Protein AF-A0A3B0VFT5-F1 (afdb_monomer_lite)

pLDDT: mean 88.8, std 14.16, range [37.09, 98.81]

Foldseek 3Di:
DDDDDDDDDDPPPPPPPPPQAADDQPDPQWDWDFPPDDVFGQKIWIWHAQQPADAPLGFGIKIAQIGGRSWGWFRIKTFNWKWKQFPVRDIDTFRFNFWAKWFCFPDQEAGPGHTQFQQNQDPDQQDAQAGPQGANPVDDGDGDDDNVRIDTTWHWHHHPFWIKIKGWTDGDQKIKIWMWIQTSVGDIDIDIGIGGHPRVCSVTDIDMDTDMDTGTATNHPPDDWDWDDPPPDTDTDPDDDPPPD

Structure (mmCIF, N/CA/C/O backbone):
data_AF-A0A3B0VFT5-F1
#
_entry.id   AF-A0A3B0VFT5-F1
#
loop_
_atom_site.group_PDB
_atom_site.id
_atom_site.type_symbol
_atom_site.label_atom_id
_atom_site.label_alt_id
_atom_site.label_comp_id
_atom_site.label_asym_id
_atom_site.label_enti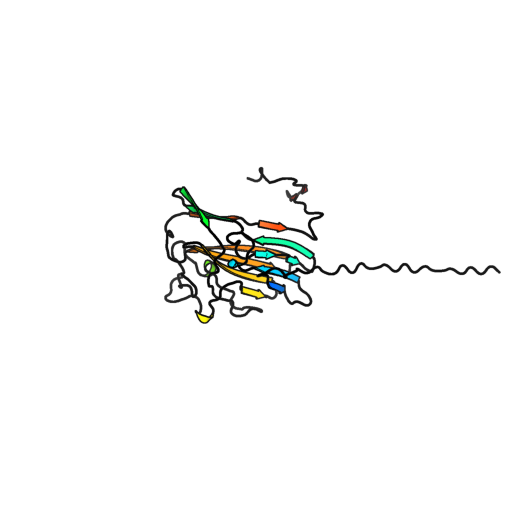ty_id
_atom_site.label_seq_id
_atom_site.pdbx_PDB_ins_code
_atom_site.Cartn_x
_atom_site.Cartn_y
_atom_site.Cartn_z
_atom_site.occupancy
_atom_site.B_iso_or_equiv
_atom_site.auth_seq_id
_atom_site.auth_comp_id
_atom_site.auth_asym_id
_atom_site.auth_atom_id
_atom_site.pdbx_PDB_model_num
ATOM 1 N N . MET A 1 1 ? -52.403 0.398 63.786 1.00 39.81 1 MET A N 1
ATOM 2 C CA . MET A 1 1 ? -51.402 -0.428 63.078 1.00 39.81 1 MET A CA 1
ATOM 3 C C . MET A 1 1 ? -51.270 0.132 61.673 1.00 39.81 1 MET A C 1
ATOM 5 O O . MET A 1 1 ? -52.221 0.045 60.910 1.00 39.81 1 MET A O 1
ATOM 9 N N . LEU A 1 2 ? -50.171 0.832 61.390 1.00 37.09 2 LEU A N 1
ATOM 10 C CA . LEU A 1 2 ? -49.937 1.525 60.121 1.00 37.09 2 LEU A CA 1
ATOM 11 C C . LEU A 1 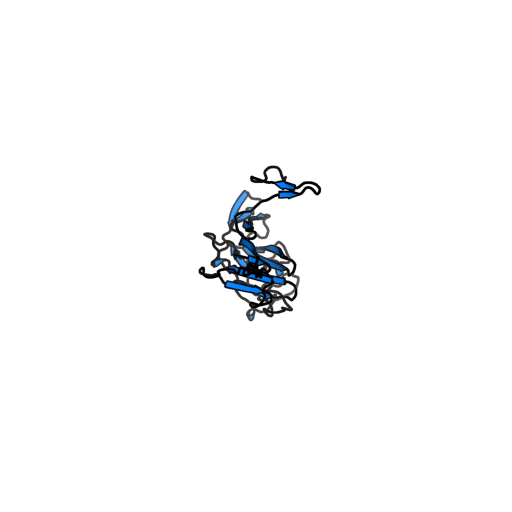2 ? -49.079 0.609 59.233 1.00 37.09 2 LEU A C 1
ATOM 13 O O . LEU A 1 2 ? -47.910 0.392 59.542 1.00 37.09 2 LEU A O 1
ATOM 17 N N . ASN A 1 3 ? -49.656 0.045 58.171 1.00 38.44 3 ASN A N 1
ATOM 18 C CA . ASN A 1 3 ? -48.916 -0.775 57.210 1.00 38.44 3 ASN A CA 1
ATOM 19 C C . ASN A 1 3 ? -48.183 0.143 56.224 1.00 38.44 3 ASN A C 1
ATOM 21 O O . ASN A 1 3 ? -48.806 0.780 55.377 1.00 38.44 3 ASN A O 1
ATOM 25 N N . ARG A 1 4 ? -46.854 0.224 56.344 1.00 42.88 4 ARG A N 1
ATOM 26 C CA . ARG A 1 4 ? -45.984 0.847 55.341 1.00 42.88 4 ARG A CA 1
ATOM 27 C C . ARG A 1 4 ? -45.600 -0.208 54.308 1.00 42.88 4 ARG A C 1
ATOM 29 O O . ARG A 1 4 ? -44.808 -1.095 54.602 1.00 42.88 4 ARG A O 1
ATOM 36 N N . VAL A 1 5 ? -46.153 -0.094 53.104 1.00 44.75 5 VAL A N 1
ATOM 37 C CA . VAL A 1 5 ? -45.666 -0.819 51.926 1.00 44.75 5 VAL A CA 1
ATOM 38 C C . VAL A 1 5 ? -44.478 -0.031 51.377 1.00 44.75 5 VAL A C 1
ATOM 40 O O . VAL A 1 5 ? -44.636 1.099 50.921 1.00 44.75 5 VAL A O 1
ATOM 43 N N . ILE A 1 6 ? -43.281 -0.603 51.482 1.00 49.91 6 ILE A N 1
ATOM 44 C CA . ILE A 1 6 ? -42.076 -0.083 50.831 1.00 49.91 6 ILE A CA 1
ATOM 45 C C . ILE A 1 6 ? -42.086 -0.628 49.403 1.00 49.91 6 ILE A C 1
ATOM 47 O O . ILE A 1 6 ? -41.959 -1.832 49.197 1.00 49.91 6 ILE A O 1
ATOM 51 N N . VAL A 1 7 ? -42.277 0.256 48.426 1.00 46.06 7 VAL A N 1
ATOM 52 C CA . VAL A 1 7 ? -42.108 -0.056 47.004 1.00 46.06 7 VAL A CA 1
ATOM 53 C C . VAL A 1 7 ? -40.643 0.186 46.660 1.00 46.06 7 VAL A C 1
ATOM 55 O O . VAL A 1 7 ? -40.185 1.326 46.622 1.00 46.06 7 VAL A O 1
ATOM 58 N N . THR A 1 8 ? -39.892 -0.889 46.452 1.00 48.75 8 THR A N 1
ATOM 59 C CA . THR A 1 8 ? -38.506 -0.827 45.985 1.00 48.75 8 THR A CA 1
ATOM 60 C C . THR A 1 8 ? -38.515 -0.644 44.468 1.00 48.75 8 THR A C 1
ATOM 62 O O . THR A 1 8 ? -38.853 -1.570 43.735 1.00 48.75 8 THR A O 1
ATOM 65 N N . LEU A 1 9 ? -38.176 0.557 43.986 1.00 48.91 9 LEU A N 1
ATOM 66 C CA . LEU A 1 9 ? -37.911 0.794 42.565 1.00 48.91 9 LEU A CA 1
ATOM 67 C C . LEU A 1 9 ? -36.594 0.099 42.189 1.00 48.91 9 LEU A C 1
ATOM 69 O O . LEU A 1 9 ? -35.527 0.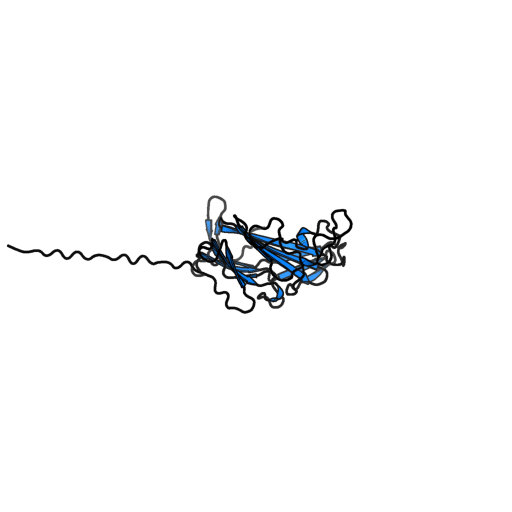490 42.663 1.00 48.91 9 LEU A O 1
ATOM 73 N N . LEU A 1 10 ? -36.665 -0.925 41.339 1.00 49.03 10 LEU A N 1
ATOM 74 C CA . LEU A 1 10 ? -35.493 -1.517 40.701 1.00 49.03 10 LEU A CA 1
ATOM 75 C C . LEU A 1 10 ? -35.038 -0.576 39.572 1.00 49.03 10 LEU A C 1
ATOM 77 O O . LEU A 1 10 ? -35.699 -0.471 38.540 1.00 49.03 10 LEU A O 1
ATOM 81 N N . LEU A 1 11 ? -33.924 0.129 39.771 1.00 51.38 11 LEU A N 1
ATOM 82 C CA . LEU A 1 11 ? -33.211 0.820 38.697 1.00 51.38 11 LEU A CA 1
ATOM 83 C C . LEU A 1 11 ? -32.561 -0.243 37.801 1.00 51.38 11 LEU A C 1
ATOM 85 O O . LEU A 1 11 ? -31.519 -0.800 38.138 1.00 51.38 11 LEU A O 1
ATOM 89 N N . LEU A 1 12 ? -33.198 -0.553 36.671 1.00 49.81 12 LEU A N 1
ATOM 90 C CA . LEU A 1 12 ? -32.557 -1.267 35.571 1.00 49.81 12 LEU A CA 1
ATOM 91 C C . LEU A 1 12 ? -31.488 -0.342 34.978 1.00 49.81 12 LEU A C 1
ATOM 93 O O . LEU A 1 12 ? -31.804 0.556 34.200 1.00 49.81 12 LEU A O 1
ATOM 97 N N . SER A 1 13 ? -30.225 -0.551 35.360 1.00 53.72 13 SER A N 1
ATOM 98 C CA . SER A 1 13 ? -29.090 -0.041 34.592 1.00 53.72 13 SER A CA 1
ATOM 99 C C . SER A 1 13 ? -29.176 -0.636 33.194 1.00 53.72 13 SER A C 1
ATOM 101 O O . SER A 1 13 ? -28.879 -1.813 32.988 1.00 53.72 13 SER A O 1
ATOM 103 N N . ILE A 1 14 ? -29.611 0.178 32.238 1.00 53.91 14 ILE A N 1
ATOM 104 C CA . ILE A 1 14 ? -29.455 -0.108 30.819 1.00 53.91 14 ILE A CA 1
ATOM 105 C C . ILE A 1 14 ? -27.948 -0.034 30.582 1.00 53.91 14 ILE A C 1
ATOM 107 O O . ILE A 1 14 ? -27.374 1.046 30.470 1.00 53.91 14 ILE A O 1
ATOM 111 N N . CYS A 1 15 ? -27.286 -1.189 30.619 1.00 44.97 15 CYS A N 1
ATOM 112 C CA . CYS A 1 15 ? -25.936 -1.306 30.102 1.00 44.97 15 CYS A CA 1
ATOM 113 C C . CYS A 1 15 ? -26.047 -0.926 28.626 1.00 44.97 15 CYS A C 1
ATOM 115 O O . CYS A 1 15 ? -26.702 -1.640 27.863 1.00 44.97 15 CYS A O 1
ATOM 117 N N . ASN A 1 16 ? -25.512 0.233 28.241 1.00 41.66 16 ASN A N 1
ATOM 118 C CA . ASN A 1 16 ? -25.329 0.546 26.835 1.00 41.66 16 ASN A CA 1
ATOM 119 C C . ASN A 1 16 ? -24.409 -0.545 26.295 1.00 41.66 16 ASN A C 1
ATOM 121 O O . ASN A 1 16 ? -23.210 -0.536 26.557 1.00 41.66 16 ASN A O 1
ATOM 125 N N . ILE A 1 17 ? -24.990 -1.526 25.611 1.00 44.53 17 ILE A N 1
ATOM 126 C CA . ILE A 1 17 ? -24.236 -2.458 24.791 1.00 44.53 17 ILE A CA 1
ATOM 127 C C . ILE A 1 17 ? -23.698 -1.579 23.665 1.00 44.53 17 ILE A C 1
ATOM 129 O O . ILE A 1 17 ? -24.411 -1.303 22.701 1.00 44.53 17 ILE A O 1
ATOM 133 N N . SER A 1 18 ? -22.491 -1.035 23.838 1.00 52.03 18 SER A N 1
ATOM 134 C CA . SER A 1 18 ? -21.774 -0.431 22.725 1.00 52.03 18 SER A CA 1
ATOM 135 C C . SER A 1 18 ? -21.512 -1.570 21.757 1.00 52.03 18 SER A C 1
ATOM 137 O O . SER A 1 18 ? -20.718 -2.469 22.043 1.00 52.03 18 SER A O 1
ATOM 139 N N . TRP A 1 19 ? -22.250 -1.589 20.655 1.00 56.28 19 TRP A N 1
ATOM 140 C CA . TRP A 1 19 ? -21.920 -2.472 19.555 1.00 56.28 19 TRP A CA 1
ATOM 141 C C . TRP A 1 19 ? -20.513 -2.102 19.098 1.00 56.28 19 TRP A C 1
ATOM 143 O O . TRP A 1 19 ? -20.237 -0.928 18.850 1.00 56.28 19 TRP A O 1
ATOM 153 N N . ALA A 1 20 ? -19.623 -3.093 19.061 1.00 77.31 20 ALA A N 1
ATOM 154 C CA . ALA A 1 20 ? -18.347 -2.964 18.377 1.00 77.31 20 ALA A CA 1
ATOM 155 C C . ALA A 1 20 ? -18.634 -2.477 16.949 1.00 77.31 20 ALA A C 1
ATOM 157 O O . ALA A 1 20 ? -19.483 -3.053 16.265 1.00 77.31 20 ALA A O 1
ATOM 158 N N . GLY A 1 21 ? -17.997 -1.381 16.544 1.00 89.25 21 GLY A N 1
ATOM 159 C CA . GLY A 1 21 ? -18.111 -0.875 15.184 1.00 89.25 21 GLY A CA 1
ATOM 160 C C . GLY A 1 21 ? -17.466 -1.834 14.183 1.00 89.25 21 GLY A C 1
ATOM 161 O O . GLY A 1 21 ? -16.619 -2.649 14.547 1.00 89.25 21 GLY A O 1
ATOM 162 N N . SER A 1 22 ? -17.887 -1.722 12.929 1.00 94.75 22 SER A N 1
ATOM 163 C CA . SER A 1 22 ? -17.406 -2.496 11.784 1.00 94.75 22 SER A CA 1
ATOM 164 C C . SER A 1 22 ? -17.353 -1.557 10.582 1.00 94.75 22 SER A C 1
ATOM 166 O O . SER A 1 22 ? -18.200 -0.662 10.501 1.00 94.75 22 SER A O 1
ATOM 168 N N . PRO A 1 23 ? -16.419 -1.758 9.642 1.00 96.94 23 PRO A N 1
ATOM 169 C CA . PRO A 1 23 ? -16.397 -0.998 8.399 1.00 96.94 23 PRO A CA 1
ATOM 170 C C . PRO A 1 23 ? -17.612 -1.303 7.513 1.00 96.94 23 PRO A C 1
ATOM 172 O O . PRO A 1 23 ? -18.163 -2.409 7.559 1.00 96.94 23 PRO A O 1
ATOM 175 N N . ASP A 1 24 ? -17.978 -0.348 6.662 1.00 95.56 24 ASP A N 1
ATOM 176 C CA . ASP A 1 24 ? -18.959 -0.494 5.588 1.00 95.56 24 ASP A CA 1
ATOM 177 C C . ASP A 1 24 ? -18.242 -0.574 4.233 1.00 95.56 24 ASP A C 1
ATOM 179 O O . ASP A 1 24 ? -18.044 0.419 3.536 1.00 95.56 24 ASP A O 1
ATOM 183 N N . CYS A 1 25 ? -17.881 -1.793 3.826 1.00 96.81 25 CYS A N 1
ATOM 184 C CA . CYS A 1 25 ? -17.194 -2.043 2.554 1.00 96.81 25 CYS A CA 1
ATOM 185 C C . CYS A 1 25 ? -18.153 -2.137 1.357 1.00 96.81 25 CYS A C 1
ATOM 187 O O . CYS A 1 25 ? -18.083 -3.091 0.573 1.00 96.81 25 CYS A O 1
ATOM 189 N N . SER A 1 26 ? -19.108 -1.212 1.252 1.00 95.50 26 SER A N 1
ATOM 190 C CA . SER A 1 26 ? -20.123 -1.206 0.192 1.00 95.50 26 SER A CA 1
ATOM 191 C C . SER A 1 26 ? -19.735 -0.380 -1.036 1.00 95.50 26 SER A C 1
ATOM 193 O O . SER A 1 26 ? -20.417 -0.468 -2.067 1.00 95.50 26 SER A O 1
ATOM 195 N N . ALA A 1 27 ? -18.647 0.396 -0.985 1.00 93.69 27 ALA A N 1
ATOM 196 C CA . ALA A 1 27 ? -18.222 1.180 -2.133 1.00 93.69 27 ALA A CA 1
ATOM 197 C C . ALA A 1 27 ? -17.569 0.290 -3.214 1.00 93.69 27 ALA A C 1
ATOM 199 O O . ALA A 1 27 ? -16.969 -0.748 -2.922 1.00 93.69 27 ALA A O 1
ATOM 200 N N . PRO A 1 28 ? -17.643 0.681 -4.501 1.00 92.94 28 PRO A N 1
ATOM 20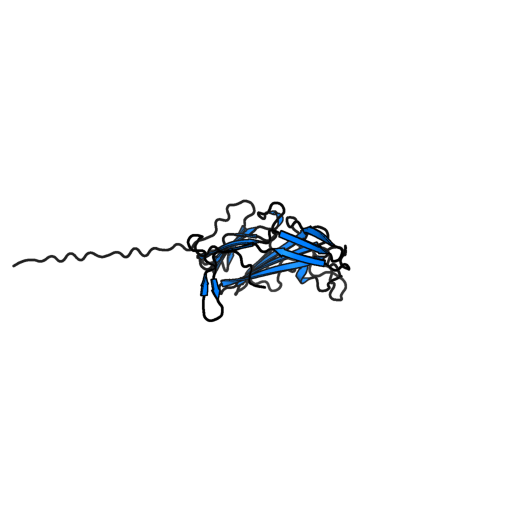1 C CA . PRO A 1 28 ? -17.035 -0.093 -5.580 1.00 92.94 28 PRO A CA 1
ATOM 202 C C . PRO A 1 28 ? -15.533 -0.331 -5.370 1.00 92.94 28 PRO A C 1
ATOM 204 O O . PRO A 1 28 ? -14.784 0.604 -5.096 1.00 92.94 28 PRO A O 1
ATOM 207 N N . GLY A 1 29 ? -15.097 -1.580 -5.555 1.00 93.50 29 GLY A N 1
ATOM 208 C CA . GLY A 1 29 ? -13.689 -1.981 -5.439 1.00 93.50 29 GLY A CA 1
ATOM 209 C C . GLY A 1 29 ? -13.207 -2.234 -4.007 1.00 93.50 29 GLY A C 1
ATOM 210 O O . GLY A 1 29 ? -12.074 -2.681 -3.826 1.00 93.50 29 GLY A O 1
ATOM 211 N N . GLU A 1 30 ? -14.043 -1.993 -2.995 1.00 97.44 30 GLU A N 1
ATOM 212 C CA . GLU A 1 30 ? -13.721 -2.330 -1.611 1.00 97.44 30 GLU A CA 1
ATOM 213 C C . GLU A 1 30 ? -13.816 -3.830 -1.360 1.00 97.44 30 GLU A C 1
ATOM 215 O O . GLU A 1 30 ? -14.698 -4.530 -1.855 1.00 97.44 30 GLU A O 1
ATOM 220 N N . THR A 1 31 ? -12.881 -4.334 -0.562 1.00 98.38 31 THR A N 1
ATOM 221 C CA . THR A 1 31 ? -12.921 -5.696 -0.040 1.00 98.38 31 THR A CA 1
ATOM 222 C C . THR A 1 31 ? -12.758 -5.664 1.470 1.00 98.38 31 THR A C 1
ATOM 224 O O . THR A 1 31 ? -11.815 -5.064 1.983 1.00 98.38 31 THR A O 1
ATOM 227 N N . LEU A 1 32 ? -13.674 -6.328 2.175 1.00 98.50 32 LEU A N 1
ATOM 228 C CA . LEU A 1 32 ? -13.606 -6.509 3.621 1.00 98.50 32 LEU A CA 1
ATOM 229 C C . LEU A 1 32 ? -12.502 -7.505 3.990 1.00 98.50 32 LEU A C 1
ATOM 231 O O . LEU A 1 32 ? -12.392 -8.582 3.398 1.00 98.50 32 LEU A O 1
ATOM 235 N N . VAL A 1 33 ? -11.734 -7.186 5.028 1.00 98.56 33 VAL A N 1
ATOM 236 C CA . VAL A 1 33 ? -10.860 -8.141 5.708 1.00 98.56 33 VAL A CA 1
ATOM 237 C C . VAL A 1 33 ? -11.044 -8.058 7.216 1.00 98.56 33 VAL A C 1
ATOM 239 O O . VAL A 1 33 ? -10.949 -6.986 7.802 1.00 98.56 33 VAL A O 1
ATOM 242 N N . SER A 1 34 ? -11.225 -9.223 7.833 1.00 98.44 34 SER A N 1
ATOM 243 C CA . SER A 1 34 ? -11.308 -9.394 9.286 1.00 98.44 34 SER A CA 1
ATOM 244 C C . SER A 1 34 ? -10.184 -10.327 9.746 1.00 98.44 34 SER A C 1
ATOM 246 O O . SER A 1 34 ? -9.940 -11.369 9.123 1.00 98.44 34 SER A O 1
ATOM 248 N N . TRP A 1 35 ? -9.468 -9.980 10.811 1.00 98.56 35 TRP A N 1
ATOM 249 C CA . TRP A 1 35 ? -8.385 -10.779 11.385 1.00 98.56 35 TRP A CA 1
ATOM 250 C C . TRP A 1 35 ? -8.522 -10.863 12.910 1.00 98.56 35 TRP A C 1
ATOM 252 O O . TRP A 1 35 ? -8.730 -9.825 13.534 1.00 98.56 35 TRP A O 1
ATOM 262 N N . PRO A 1 36 ? -8.349 -12.046 13.533 1.00 97.25 36 PRO A N 1
ATOM 263 C CA . PRO A 1 36 ? -7.987 -13.329 12.912 1.00 97.25 36 PRO A CA 1
ATOM 264 C C . PRO A 1 36 ? -9.111 -13.943 12.060 1.00 97.25 36 PRO A C 1
ATOM 266 O O . PRO A 1 36 ? -8.837 -14.530 11.009 1.00 97.25 36 PRO A O 1
ATOM 269 N N . ASP A 1 37 ? -10.366 -13.717 12.441 1.00 94.38 37 ASP A N 1
ATOM 270 C CA . ASP A 1 37 ? -11.562 -14.150 11.721 1.00 94.38 37 ASP A CA 1
ATOM 271 C C . ASP A 1 37 ? -12.700 -13.124 11.855 1.00 94.38 37 ASP A C 1
ATOM 273 O O . ASP A 1 37 ? -12.540 -12.094 12.503 1.00 94.38 37 ASP A O 1
ATOM 277 N N . ALA A 1 38 ? -13.824 -13.386 11.186 1.00 93.75 38 ALA A N 1
ATOM 278 C CA . ALA A 1 38 ? -14.968 -12.476 11.120 1.00 93.75 38 ALA A CA 1
ATOM 279 C C . ALA A 1 38 ? -15.882 -12.516 12.358 1.00 93.75 38 ALA A C 1
ATOM 281 O O . ALA A 1 38 ? -16.745 -11.659 12.498 1.00 93.75 38 ALA A O 1
ATOM 282 N N . ASN A 1 39 ? -15.743 -13.506 13.247 1.00 92.81 39 ASN A N 1
ATOM 283 C CA . ASN A 1 39 ? -16.609 -13.615 14.424 1.00 92.81 39 ASN A CA 1
ATOM 284 C C . ASN A 1 39 ? -16.092 -12.764 15.587 1.00 92.81 39 ASN A C 1
ATOM 286 O O . ASN A 1 39 ? -16.888 -12.262 16.377 1.00 92.81 39 ASN A O 1
ATOM 290 N N . ASN A 1 40 ? -14.769 -12.647 15.722 1.00 93.94 40 ASN A N 1
ATOM 291 C CA . ASN A 1 40 ? -14.132 -11.843 16.762 1.00 93.94 40 ASN A CA 1
ATOM 292 C C . ASN A 1 40 ? -12.839 -11.189 16.241 1.00 93.94 40 ASN A C 1
ATOM 294 O O . ASN A 1 40 ? -11.737 -11.609 16.621 1.00 93.94 40 ASN A O 1
ATOM 298 N N . PRO A 1 41 ? -12.949 -10.206 15.331 1.00 97.50 41 PRO A N 1
ATOM 299 C CA . PRO A 1 41 ? -11.782 -9.555 14.769 1.00 97.50 41 PRO A CA 1
ATOM 300 C C . PRO A 1 41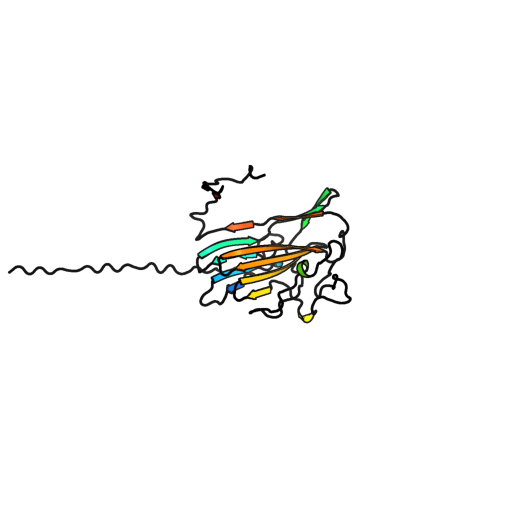 ? -11.087 -8.656 15.793 1.00 97.50 41 PRO A C 1
ATOM 302 O O . PRO A 1 41 ? -11.700 -7.823 16.456 1.00 97.50 41 PRO A O 1
ATOM 305 N N . VAL A 1 42 ? -9.765 -8.778 15.852 1.00 98.38 42 VAL A N 1
ATOM 306 C CA . VAL A 1 42 ? -8.889 -7.749 16.421 1.00 98.38 42 VAL A CA 1
ATOM 307 C C . VAL A 1 42 ? -8.745 -6.593 15.439 1.00 98.38 42 VAL A C 1
ATOM 309 O O . VAL A 1 42 ? -8.718 -5.443 15.856 1.00 98.38 42 VAL A O 1
ATOM 312 N N . TRP A 1 43 ? -8.668 -6.892 14.142 1.00 98.75 43 TRP A N 1
ATOM 313 C CA . TRP A 1 43 ? -8.644 -5.898 13.076 1.00 98.75 43 TRP A CA 1
ATOM 314 C C . TRP A 1 43 ? -9.729 -6.188 12.057 1.00 98.75 43 TRP A C 1
ATOM 316 O O . TRP A 1 43 ? -9.838 -7.319 11.583 1.00 98.75 43 TRP A O 1
ATOM 326 N N . GLU A 1 44 ? -10.469 -5.160 11.671 1.00 98.56 44 GLU A N 1
ATOM 327 C CA . GLU A 1 44 ? -11.436 -5.230 10.583 1.00 98.56 44 GLU A CA 1
ATOM 328 C C . GLU A 1 44 ? -11.384 -3.945 9.760 1.00 98.56 44 GLU A C 1
ATOM 330 O O . GLU A 1 44 ? -11.299 -2.862 10.328 1.00 98.56 44 GLU A O 1
ATOM 335 N N . MET A 1 45 ? -11.336 -4.049 8.433 1.00 98.81 45 MET A N 1
ATOM 336 C CA . MET A 1 45 ? -11.187 -2.886 7.548 1.00 98.81 45 MET A CA 1
ATOM 337 C C . MET A 1 45 ? -11.607 -3.202 6.116 1.00 98.81 45 MET A C 1
ATOM 339 O O . MET A 1 45 ? -11.617 -4.368 5.707 1.00 98.81 45 MET A O 1
ATOM 343 N N . CYS A 1 46 ? -11.840 -2.159 5.324 1.00 98.62 46 CYS A N 1
ATOM 344 C CA . CYS A 1 46 ? -11.883 -2.277 3.873 1.00 98.62 46 CYS A CA 1
ATOM 345 C C . CYS A 1 46 ? -10.504 -2.000 3.281 1.00 98.62 46 CYS A C 1
ATOM 347 O O . CYS A 1 46 ? -9.755 -1.140 3.755 1.00 98.62 46 CYS A O 1
ATOM 349 N N . TYR A 1 47 ? -10.182 -2.683 2.191 1.00 98.56 47 TYR A N 1
ATOM 350 C CA . TYR A 1 47 ? -9.028 -2.347 1.372 1.00 98.56 47 TYR A CA 1
ATOM 351 C C . TYR A 1 47 ? -9.402 -2.224 -0.100 1.00 98.56 47 TYR A C 1
ATOM 353 O O . TYR A 1 47 ? -10.335 -2.871 -0.576 1.00 98.56 47 TYR A O 1
ATOM 361 N N . LEU A 1 48 ? -8.632 -1.413 -0.825 1.00 97.94 48 LEU A N 1
ATOM 362 C CA . LEU A 1 48 ? -8.704 -1.287 -2.276 1.00 97.94 48 LEU A CA 1
ATOM 363 C C . LEU A 1 48 ? -7.326 -1.513 -2.889 1.00 97.94 48 LEU A C 1
ATOM 365 O O . LEU A 1 48 ? -6.294 -1.092 -2.352 1.00 97.94 48 LEU A O 1
ATOM 369 N N . ARG A 1 49 ? -7.321 -2.155 -4.055 1.00 96.94 49 ARG A N 1
ATOM 370 C CA . ARG A 1 49 ? -6.121 -2.286 -4.883 1.00 96.94 49 ARG A CA 1
ATOM 371 C C . ARG A 1 49 ? -5.760 -0.946 -5.551 1.00 96.94 49 ARG A C 1
ATOM 373 O O . ARG A 1 49 ? -6.625 -0.077 -5.681 1.00 96.94 49 ARG A O 1
ATOM 380 N N . PRO A 1 50 ? -4.511 -0.774 -6.021 1.00 95.38 50 PRO A N 1
ATOM 381 C CA . PRO A 1 50 ? -4.046 0.472 -6.633 1.00 95.38 50 PRO A CA 1
ATOM 382 C C . PRO A 1 50 ? -4.962 1.041 -7.724 1.00 95.38 50 PRO A C 1
ATOM 384 O O . PRO A 1 50 ? -5.239 2.242 -7.713 1.00 95.38 50 PRO A O 1
ATOM 387 N N . SER A 1 51 ? -5.467 0.201 -8.631 1.00 95.19 51 SER A N 1
ATOM 388 C CA . SER A 1 51 ? -6.345 0.635 -9.729 1.00 95.19 51 SER A CA 1
ATOM 389 C C . SER A 1 51 ? -7.740 1.126 -9.308 1.00 95.19 51 SER A C 1
ATOM 391 O O . SER A 1 51 ? -8.323 1.924 -10.040 1.00 95.19 51 SER A O 1
ATOM 393 N N . ASP A 1 52 ? -8.235 0.733 -8.129 1.00 95.88 52 ASP A N 1
ATOM 394 C CA . ASP A 1 52 ? -9.569 1.108 -7.620 1.00 95.88 52 ASP A CA 1
ATOM 395 C C . ASP A 1 52 ? -9.508 2.187 -6.519 1.00 95.88 52 ASP A C 1
ATOM 397 O O . ASP A 1 52 ? -10.527 2.652 -6.011 1.00 95.88 52 ASP A O 1
ATOM 401 N N . SER A 1 53 ? -8.301 2.588 -6.123 1.00 94.75 53 SER A N 1
ATOM 402 C CA . SER A 1 53 ? -8.076 3.562 -5.054 1.00 94.75 53 SER A CA 1
ATOM 403 C C . SER A 1 53 ? -8.574 4.980 -5.397 1.00 94.75 53 SER A C 1
ATOM 405 O O . SER A 1 53 ? -8.702 5.370 -6.556 1.00 94.75 53 SER A O 1
ATOM 407 N N . SER A 1 54 ? -8.862 5.776 -4.362 1.00 90.31 54 SER A N 1
ATOM 408 C CA . SER A 1 54 ? -9.694 6.992 -4.441 1.00 90.31 54 SER A CA 1
ATOM 409 C C . SER A 1 54 ? -9.084 8.190 -5.170 1.00 90.31 54 SER A C 1
ATOM 411 O O . SER A 1 54 ? -9.806 9.109 -5.562 1.00 90.31 54 SER A O 1
ATOM 413 N N . ALA A 1 55 ? -7.761 8.240 -5.330 1.00 84.75 55 ALA A N 1
ATOM 414 C CA . ALA A 1 55 ? -7.113 9.367 -5.993 1.00 84.75 55 ALA A CA 1
ATOM 415 C C . ALA A 1 55 ? -7.289 9.288 -7.520 1.00 84.75 55 ALA A C 1
ATOM 417 O O . ALA A 1 55 ? -7.184 8.215 -8.101 1.00 84.75 55 ALA A O 1
ATOM 418 N N . ALA A 1 56 ? -7.454 10.437 -8.191 1.00 83.25 56 ALA A N 1
ATOM 419 C CA . ALA A 1 56 ? -7.724 10.520 -9.638 1.00 83.25 56 ALA A CA 1
ATOM 420 C C . ALA A 1 56 ? -6.741 9.736 -10.538 1.00 83.25 56 ALA A C 1
ATOM 422 O O . ALA A 1 56 ? -7.086 9.359 -11.654 1.00 83.25 56 ALA A O 1
ATOM 423 N N . GLN A 1 57 ? -5.521 9.484 -10.057 1.00 90.50 57 GLN A N 1
ATOM 424 C CA . GLN A 1 57 ? -4.512 8.644 -10.708 1.00 90.50 57 GLN A CA 1
ATOM 425 C C . GLN A 1 57 ? -3.902 7.615 -9.744 1.00 90.50 57 GLN A C 1
ATOM 427 O O . GLN A 1 57 ? -2.706 7.311 -9.790 1.00 90.50 57 GLN A O 1
ATOM 432 N N . GLY A 1 58 ? -4.744 7.083 -8.864 1.00 92.00 58 GLY A N 1
ATOM 433 C CA . GLY A 1 58 ? -4.412 6.040 -7.910 1.00 92.00 58 GLY A CA 1
ATOM 434 C C . GLY A 1 58 ? -3.562 6.520 -6.735 1.00 92.00 58 GLY A C 1
ATOM 435 O O . GLY A 1 58 ? -2.750 7.450 -6.816 1.00 92.00 58 GLY A O 1
ATOM 436 N N . SER A 1 59 ? -3.746 5.851 -5.607 1.00 93.81 59 SER A N 1
ATOM 437 C CA . SER A 1 59 ? -3.080 6.112 -4.341 1.00 93.81 59 SER A CA 1
ATOM 438 C C . SER A 1 59 ? -2.424 4.882 -3.723 1.00 93.81 59 SER A C 1
ATOM 440 O O . SER A 1 59 ? -2.175 4.874 -2.518 1.00 93.81 59 SER A O 1
ATOM 442 N N . SER A 1 60 ? -2.047 3.904 -4.560 1.00 94.75 60 SER A N 1
ATOM 443 C CA . SER A 1 60 ? -1.505 2.606 -4.129 1.00 94.75 60 SER A CA 1
ATOM 444 C C . SER A 1 60 ? -2.555 1.775 -3.367 1.00 94.75 60 SER A C 1
ATOM 446 O O . SER A 1 60 ? -3.750 1.983 -3.556 1.00 94.75 60 SER A O 1
ATOM 448 N N . LEU A 1 61 ? -2.120 0.823 -2.537 1.00 97.25 61 LEU A N 1
ATOM 449 C CA . LEU A 1 61 ? -2.965 0.147 -1.552 1.00 97.25 61 LEU A CA 1
ATOM 450 C C . LEU A 1 61 ? -3.607 1.186 -0.632 1.00 97.25 61 LEU A C 1
ATOM 452 O O . LEU A 1 61 ? -2.906 1.953 0.030 1.00 97.25 61 LEU A O 1
ATOM 456 N N . GLU A 1 62 ? -4.933 1.188 -0.612 1.00 97.69 62 GLU A N 1
ATOM 457 C CA . GLU A 1 62 ? -5.736 2.075 0.217 1.00 97.69 62 GLU A CA 1
ATOM 458 C C . GLU A 1 62 ? -6.467 1.252 1.273 1.00 97.69 62 GLU A C 1
ATOM 460 O O . GLU A 1 62 ? -7.103 0.251 0.954 1.00 97.69 62 GLU A O 1
ATOM 465 N N . ILE A 1 63 ? -6.346 1.681 2.525 1.00 98.50 63 ILE A N 1
ATOM 466 C CA . ILE A 1 63 ? -7.076 1.151 3.674 1.00 98.50 63 ILE A CA 1
ATOM 467 C C . ILE A 1 63 ? -8.180 2.146 4.010 1.00 98.50 63 ILE A C 1
ATOM 469 O O . ILE A 1 63 ? -7.915 3.353 4.024 1.00 98.50 63 ILE A O 1
ATOM 473 N N . ARG A 1 64 ? -9.383 1.655 4.297 1.00 98.06 64 ARG A N 1
ATOM 474 C CA . ARG A 1 64 ? -10.516 2.457 4.764 1.00 98.06 64 ARG A CA 1
ATOM 475 C C . ARG A 1 64 ? -11.137 1.837 5.998 1.00 98.06 64 ARG A C 1
ATOM 477 O O . ARG A 1 64 ? -11.160 0.613 6.120 1.00 98.06 64 ARG A O 1
ATOM 484 N N . GLU A 1 65 ? -11.622 2.711 6.872 1.00 97.56 65 GLU A N 1
ATOM 485 C CA . GLU A 1 65 ? -12.401 2.353 8.053 1.00 97.56 65 GLU A CA 1
ATOM 486 C C . GLU A 1 65 ? -11.749 1.214 8.848 1.00 97.56 65 GLU A C 1
ATOM 488 O O . GLU A 1 65 ? -12.319 0.145 9.025 1.00 97.56 65 GLU A O 1
ATOM 493 N N . ALA A 1 66 ? -10.499 1.390 9.275 1.00 98.25 66 ALA A N 1
ATOM 494 C CA . ALA A 1 66 ? -9.835 0.367 10.067 1.00 98.25 66 ALA A CA 1
ATOM 495 C C . ALA A 1 66 ? -10.298 0.434 11.524 1.00 98.25 66 ALA A C 1
ATOM 497 O O . ALA A 1 66 ? -10.067 1.426 12.224 1.00 98.25 66 ALA A O 1
ATOM 498 N N . TYR A 1 67 ? -10.907 -0.659 11.971 1.00 98.19 67 TYR A N 1
ATOM 499 C CA . TYR A 1 67 ? -11.334 -0.898 13.338 1.00 98.19 67 TYR A CA 1
ATOM 500 C C . TYR A 1 67 ? -10.335 -1.796 14.063 1.00 98.19 67 TYR A C 1
ATOM 502 O O . TYR A 1 67 ? -9.935 -2.841 13.546 1.00 98.19 67 TYR A O 1
ATOM 510 N N . TYR A 1 68 ? -9.970 -1.408 15.285 1.00 98.00 68 TYR A N 1
ATOM 511 C CA . TYR A 1 68 ? -9.188 -2.207 16.223 1.00 98.00 68 TYR A CA 1
ATOM 512 C C . TYR A 1 68 ? -10.064 -2.603 17.414 1.00 98.00 68 TYR A C 1
ATOM 514 O O . TYR A 1 68 ? -10.521 -1.736 18.158 1.00 98.00 68 TYR A O 1
ATOM 522 N N . ASN A 1 69 ? -10.322 -3.900 17.594 1.00 96.81 69 ASN A N 1
ATOM 523 C CA . ASN A 1 69 ? -11.248 -4.436 18.602 1.00 96.81 69 ASN A CA 1
ATOM 524 C C . ASN A 1 69 ? -12.610 -3.707 18.616 1.00 96.81 69 ASN A C 1
ATOM 526 O O . ASN A 1 69 ? -13.136 -3.375 19.677 1.00 96.81 69 ASN A O 1
ATOM 530 N N . GLY A 1 70 ? -13.158 -3.405 17.435 1.00 96.00 70 GLY A N 1
ATOM 531 C CA . GLY A 1 70 ? -14.441 -2.709 17.302 1.00 96.00 70 GLY A CA 1
ATOM 532 C C . GLY A 1 70 ? -14.397 -1.187 17.474 1.00 96.00 70 GLY A C 1
ATOM 533 O O . GLY A 1 70 ? -15.448 -0.550 17.442 1.00 96.00 70 GLY A O 1
ATOM 534 N N . HIS A 1 71 ? -13.218 -0.583 17.631 1.00 95.50 71 HIS A N 1
ATOM 535 C CA . HIS A 1 71 ? -13.046 0.870 17.694 1.00 95.50 71 HIS A CA 1
ATOM 536 C C . HIS A 1 71 ? -12.464 1.400 16.390 1.00 95.50 71 HIS A C 1
ATOM 538 O O . HIS A 1 71 ? -11.410 0.925 15.970 1.00 95.50 71 HIS A O 1
ATOM 544 N N . LEU A 1 72 ? -13.110 2.392 15.770 1.00 96.31 72 LEU A N 1
ATOM 545 C CA . LEU A 1 72 ? -12.529 3.076 14.614 1.00 96.31 72 LEU A CA 1
ATOM 546 C C . LEU A 1 72 ? -11.230 3.751 15.062 1.00 96.31 72 LEU A C 1
ATOM 548 O O . LEU A 1 72 ? -11.220 4.460 16.068 1.00 96.31 72 LEU A O 1
ATOM 552 N N . VAL A 1 73 ? -10.137 3.506 14.343 1.00 96.50 73 VAL A N 1
ATOM 553 C CA . VAL A 1 73 ? -8.843 4.158 14.614 1.00 96.50 73 VAL A CA 1
ATOM 554 C C . VAL A 1 73 ? -8.316 4.937 13.416 1.00 96.50 73 VAL A C 1
ATOM 556 O O . VAL A 1 73 ? -7.454 5.801 13.569 1.00 96.50 73 VAL A O 1
ATOM 559 N N . LEU A 1 74 ? -8.801 4.629 12.214 1.00 96.31 74 LEU A N 1
ATOM 560 C CA . LEU A 1 74 ? -8.290 5.179 10.968 1.00 96.31 74 LEU A CA 1
ATOM 561 C C . LEU A 1 74 ? -9.392 5.146 9.904 1.00 96.31 74 LEU A C 1
ATOM 563 O O . LEU A 1 74 ? -9.721 4.077 9.397 1.00 96.31 74 LEU A O 1
ATOM 567 N N . GLU A 1 75 ? -9.917 6.305 9.509 1.00 96.38 75 GLU A N 1
ATOM 568 C CA . GLU A 1 75 ? -10.883 6.400 8.405 1.00 96.38 75 GLU A CA 1
ATOM 569 C C . GLU A 1 75 ? -10.216 6.045 7.072 1.00 96.38 75 GLU A C 1
ATOM 571 O O . GLU A 1 75 ? -10.816 5.394 6.216 1.00 96.38 75 GLU A O 1
ATOM 576 N N . ARG A 1 76 ? -8.955 6.458 6.871 1.00 96.38 76 ARG A N 1
ATOM 577 C CA . ARG A 1 76 ? -8.239 6.198 5.615 1.00 96.38 76 ARG A CA 1
ATOM 578 C C . ARG A 1 76 ? -6.726 6.208 5.753 1.00 96.38 76 ARG A C 1
ATOM 580 O O . ARG A 1 76 ? -6.167 7.123 6.348 1.00 96.38 76 ARG A O 1
ATOM 587 N N . ALA A 1 77 ? -6.042 5.286 5.080 1.00 97.56 77 ALA A N 1
ATOM 588 C CA . ALA A 1 77 ? -4.606 5.393 4.828 1.00 97.56 77 ALA A CA 1
ATOM 589 C C . ALA A 1 77 ? -4.242 5.018 3.396 1.00 97.56 77 ALA A C 1
ATOM 591 O O . ALA A 1 77 ? -4.650 3.973 2.900 1.00 97.56 77 ALA A O 1
ATOM 592 N N . HIS A 1 78 ? -3.447 5.870 2.750 1.00 96.62 78 HIS A N 1
ATOM 593 C CA . HIS A 1 78 ? -2.986 5.676 1.375 1.00 96.62 78 HIS A CA 1
ATOM 594 C C . HIS A 1 78 ? -1.854 6.654 1.018 1.00 96.62 78 HIS A C 1
ATOM 596 O O . HIS A 1 78 ? -1.454 7.492 1.832 1.00 96.62 78 HIS A O 1
ATOM 602 N N . ILE A 1 79 ? -1.345 6.573 -0.216 1.00 95.62 79 ILE A N 1
ATOM 603 C CA . ILE A 1 79 ? -0.296 7.461 -0.740 1.00 95.62 79 ILE A CA 1
ATOM 604 C C . ILE A 1 79 ? -0.847 8.226 -1.950 1.00 95.62 79 ILE A C 1
ATOM 606 O O . ILE A 1 79 ? -0.686 7.789 -3.089 1.00 95.62 79 ILE A O 1
ATOM 610 N N . PRO A 1 80 ? -1.521 9.372 -1.776 1.00 93.38 80 PRO A N 1
ATOM 611 C CA . PRO A 1 80 ? -2.116 10.101 -2.901 1.00 93.38 80 PRO A CA 1
ATOM 612 C C . PRO A 1 80 ? -1.083 10.678 -3.880 1.00 93.38 80 PRO A C 1
ATOM 614 O O . PRO A 1 80 ? -1.346 10.765 -5.085 1.00 93.38 80 PRO A O 1
ATOM 617 N N . LEU A 1 81 ? 0.115 11.029 -3.404 1.00 93.69 81 LEU A N 1
ATOM 618 C CA . LEU A 1 81 ? 1.158 11.664 -4.213 1.00 93.69 81 LEU A CA 1
ATOM 619 C C . LEU A 1 81 ? 2.460 10.862 -4.172 1.00 93.69 81 LEU A C 1
ATOM 621 O O . LEU A 1 81 ? 2.884 10.393 -3.118 1.00 93.69 81 LEU A O 1
ATOM 625 N N . LEU A 1 82 ? 3.084 10.720 -5.339 1.00 93.88 82 LEU A N 1
ATOM 626 C CA . LEU A 1 82 ? 4.414 10.149 -5.503 1.00 93.88 82 LEU A CA 1
ATOM 627 C C . LEU A 1 82 ? 5.157 10.967 -6.555 1.00 93.88 82 LEU A C 1
ATOM 629 O O . LEU A 1 82 ? 4.617 11.195 -7.637 1.00 93.88 82 LEU A O 1
ATOM 633 N N . PHE A 1 83 ? 6.369 11.400 -6.236 1.00 93.62 83 PHE A N 1
ATOM 634 C CA . PHE A 1 83 ? 7.225 12.130 -7.166 1.00 93.62 83 PHE A CA 1
ATOM 635 C C . PHE A 1 83 ? 8.567 11.433 -7.321 1.00 93.62 83 PHE A C 1
ATOM 637 O O . PHE A 1 83 ? 9.111 10.941 -6.333 1.00 93.62 83 PHE A O 1
ATOM 644 N N . ALA A 1 84 ? 9.102 11.457 -8.538 1.00 92.44 84 ALA A N 1
ATOM 645 C CA . ALA A 1 84 ? 10.480 11.107 -8.840 1.00 92.44 84 ALA A CA 1
ATOM 646 C C . ALA A 1 84 ? 11.240 12.396 -9.175 1.00 92.44 84 ALA A C 1
ATOM 648 O O . ALA A 1 84 ? 10.902 13.103 -10.127 1.00 92.44 84 ALA A O 1
ATOM 649 N N . ASN A 1 85 ? 12.249 12.715 -8.367 1.00 93.69 85 ASN A N 1
ATOM 650 C CA . ASN A 1 85 ? 13.071 13.907 -8.519 1.00 93.69 85 ASN A CA 1
ATOM 651 C C . ASN A 1 85 ? 14.500 13.502 -8.877 1.00 93.69 85 ASN A C 1
ATOM 653 O O . ASN A 1 85 ? 15.188 12.874 -8.079 1.00 93.69 85 ASN A O 1
ATOM 657 N N . TYR A 1 86 ? 14.941 13.839 -10.080 1.00 92.75 86 TYR A N 1
ATOM 658 C CA . TYR A 1 86 ? 16.266 13.519 -10.586 1.00 92.75 86 TYR A CA 1
ATOM 659 C C . TYR A 1 86 ? 17.273 14.604 -10.230 1.00 92.75 86 TYR A C 1
ATOM 661 O O . TYR A 1 86 ? 16.972 15.796 -10.288 1.00 92.75 86 TYR A O 1
ATOM 669 N N . ALA A 1 87 ? 18.523 14.201 -9.986 1.00 92.12 87 ALA A N 1
ATOM 670 C CA . ALA A 1 87 ? 19.627 15.142 -9.785 1.00 92.12 87 ALA A CA 1
ATOM 671 C C . ALA A 1 87 ? 19.835 16.099 -10.982 1.00 92.12 87 ALA A C 1
ATOM 673 O O . ALA A 1 87 ? 20.388 17.184 -10.825 1.00 92.12 87 ALA A O 1
ATOM 674 N N . THR A 1 88 ? 19.347 15.734 -12.171 1.00 86.62 88 THR A N 1
ATOM 675 C CA . THR A 1 88 ? 19.376 16.532 -13.408 1.00 86.62 88 THR A CA 1
ATOM 676 C C . THR A 1 88 ? 18.245 17.569 -13.514 1.00 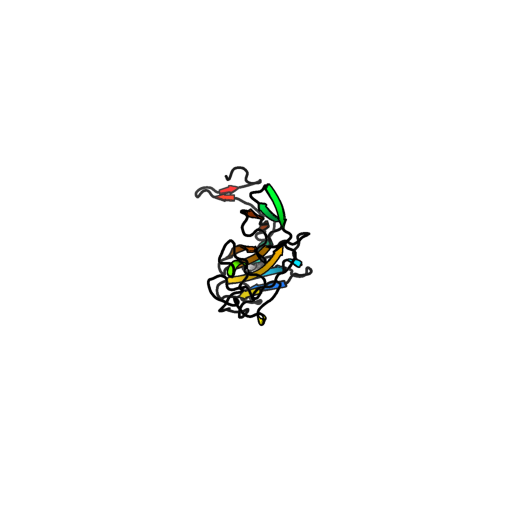86.62 88 THR A C 1
ATOM 678 O O . THR A 1 88 ? 17.941 18.025 -14.614 1.00 86.62 88 THR A O 1
ATOM 681 N N . LEU A 1 89 ? 17.612 17.947 -12.394 1.00 81.75 89 LEU A N 1
ATOM 682 C CA . LEU A 1 89 ? 16.494 18.908 -12.291 1.00 81.75 89 LEU A CA 1
ATOM 683 C C . LEU A 1 89 ? 15.162 18.441 -12.906 1.00 81.75 89 LEU A C 1
ATOM 685 O O . LEU A 1 89 ? 14.198 19.205 -12.943 1.00 81.75 89 LEU A O 1
ATOM 689 N N . THR A 1 90 ? 15.074 17.195 -13.374 1.00 89.06 90 THR A N 1
ATOM 690 C CA . THR A 1 90 ? 13.808 16.627 -13.852 1.00 89.06 90 THR A CA 1
ATOM 691 C C . THR A 1 90 ? 12.985 16.148 -12.661 1.00 89.06 90 THR A C 1
ATOM 693 O O . THR A 1 90 ? 13.396 15.232 -11.956 1.00 89.06 90 THR A O 1
ATOM 696 N N . CYS A 1 91 ? 11.807 16.731 -12.451 1.00 89.94 91 CYS A N 1
ATOM 697 C CA . CYS A 1 91 ? 10.860 16.297 -11.429 1.00 89.94 91 CYS A CA 1
ATOM 698 C C . CYS A 1 91 ? 9.508 16.021 -12.080 1.00 89.94 91 CYS A C 1
ATOM 700 O O . CYS A 1 91 ? 8.993 16.856 -12.825 1.00 89.94 91 CYS A O 1
ATOM 702 N N . TYR A 1 92 ? 8.934 14.854 -11.807 1.00 91.31 92 TYR A N 1
ATOM 703 C CA . TYR A 1 92 ? 7.599 14.515 -12.281 1.00 91.31 92 TYR A CA 1
ATOM 704 C C . TYR A 1 92 ? 6.841 13.664 -11.267 1.00 91.31 92 TYR A C 1
ATOM 706 O O . TYR A 1 92 ? 7.407 13.094 -10.331 1.00 91.31 92 TYR A O 1
ATOM 714 N N . ARG A 1 93 ? 5.522 13.621 -11.455 1.00 92.25 93 ARG A N 1
ATOM 715 C CA . ARG A 1 93 ? 4.604 12.833 -10.642 1.00 92.25 93 ARG A CA 1
ATOM 716 C C . ARG A 1 93 ? 4.433 11.445 -11.244 1.00 92.25 93 ARG A C 1
ATOM 718 O O . ARG A 1 93 ? 4.128 11.331 -12.428 1.00 92.25 93 ARG A O 1
ATOM 725 N N . ASP A 1 94 ? 4.540 10.429 -10.399 1.00 93.00 94 ASP A N 1
ATOM 726 C CA . ASP A 1 94 ? 4.210 9.055 -10.750 1.00 93.00 94 ASP A CA 1
ATOM 727 C C . ASP A 1 94 ? 2.765 8.716 -10.386 1.00 93.00 94 ASP A C 1
ATOM 729 O O . ASP A 1 94 ? 2.287 8.941 -9.265 1.00 93.00 94 ASP A O 1
ATOM 733 N N . TRP A 1 95 ? 2.068 8.155 -11.367 1.00 93.50 95 TRP A N 1
ATOM 734 C CA . TRP A 1 95 ? 0.681 7.719 -11.269 1.00 93.50 95 TRP A CA 1
ATOM 735 C C . TRP A 1 95 ? 0.625 6.270 -10.785 1.00 93.50 95 TRP A C 1
ATOM 737 O O . TRP A 1 95 ? 1.292 5.404 -11.336 1.00 93.50 95 TRP A O 1
ATOM 747 N N . LYS A 1 96 ? -0.164 5.991 -9.745 1.00 91.94 96 LYS A N 1
ATOM 748 C CA . LYS A 1 96 ? -0.168 4.701 -9.029 1.00 91.94 96 LYS A CA 1
ATOM 749 C C . LYS A 1 96 ? -1.475 3.934 -9.230 1.00 91.94 96 LYS A C 1
ATOM 751 O O . LYS A 1 96 ? -1.955 3.284 -8.311 1.00 91.94 96 LYS A O 1
ATOM 756 N N . ASN A 1 97 ? -2.066 4.052 -10.413 1.00 91.06 97 ASN A N 1
ATOM 757 C CA . ASN A 1 97 ? -3.340 3.432 -10.792 1.00 91.06 97 ASN A CA 1
ATOM 758 C C . ASN A 1 97 ? -3.181 2.169 -11.650 1.00 91.06 97 ASN A C 1
ATOM 760 O O . ASN A 1 97 ? -4.171 1.644 -12.148 1.00 91.06 97 ASN A O 1
ATOM 764 N N . THR A 1 98 ? -1.952 1.694 -11.863 1.00 94.12 98 THR A N 1
ATOM 765 C CA . THR A 1 98 ? -1.693 0.494 -12.668 1.00 94.12 98 THR A CA 1
ATOM 766 C C . THR A 1 98 ? -1.208 -0.635 -11.772 1.00 94.12 98 THR A C 1
ATOM 768 O O . THR A 1 98 ? -0.083 -0.587 -11.267 1.00 94.12 98 THR A O 1
ATOM 771 N N . ASP A 1 99 ? -2.047 -1.655 -11.588 1.00 95.44 99 ASP A N 1
ATOM 772 C CA . ASP A 1 99 ? -1.665 -2.876 -10.878 1.00 95.44 99 ASP A CA 1
ATOM 773 C C . ASP A 1 99 ? -0.509 -3.573 -11.611 1.00 95.44 99 ASP A C 1
ATOM 775 O O . ASP A 1 99 ? -0.455 -3.604 -12.842 1.00 95.44 99 ASP A O 1
ATOM 779 N N . SER A 1 100 ? 0.421 -4.160 -10.860 1.00 95.44 100 SER A N 1
ATOM 780 C CA . SER A 1 100 ? 1.540 -4.916 -11.423 1.00 95.44 100 SER A CA 1
ATOM 781 C C . SER A 1 100 ? 1.637 -6.275 -10.757 1.00 95.44 100 SER A C 1
ATOM 783 O O . SER A 1 100 ? 1.387 -6.400 -9.562 1.00 95.44 100 SER A O 1
ATOM 785 N N . ALA A 1 101 ? 2.036 -7.289 -11.523 1.00 96.44 101 ALA A N 1
ATOM 786 C CA . ALA A 1 101 ? 2.158 -8.638 -10.995 1.00 96.44 101 ALA A CA 1
ATOM 787 C C . ALA A 1 101 ? 3.272 -8.741 -9.937 1.00 96.44 101 ALA A C 1
ATOM 789 O O . ALA A 1 101 ? 4.284 -8.031 -10.014 1.00 96.44 101 ALA A O 1
ATOM 790 N N . PHE A 1 102 ? 3.081 -9.622 -8.962 1.00 96.88 102 PHE A N 1
ATOM 791 C CA . PHE A 1 102 ? 4.039 -10.005 -7.925 1.00 96.88 102 PHE A CA 1
ATOM 792 C C . PHE A 1 102 ? 3.758 -11.438 -7.471 1.00 96.88 102 PHE A C 1
ATOM 794 O O . PHE A 1 102 ? 2.715 -11.992 -7.805 1.00 96.88 102 PHE A O 1
ATOM 801 N N . LEU A 1 103 ? 4.686 -12.047 -6.736 1.00 97.56 103 LEU A N 1
ATOM 802 C CA . LEU A 1 103 ? 4.505 -13.417 -6.262 1.00 97.56 103 LEU A CA 1
ATOM 803 C C . LEU A 1 103 ? 3.600 -13.404 -5.033 1.00 97.56 103 LEU A C 1
ATOM 805 O O . LEU A 1 103 ? 3.936 -12.768 -4.027 1.00 97.56 103 LEU A O 1
ATOM 809 N N . GLN A 1 104 ? 2.485 -14.124 -5.102 1.00 97.88 104 GLN A N 1
ATOM 810 C CA . GLN A 1 104 ? 1.612 -14.351 -3.953 1.00 97.88 104 GLN A CA 1
ATOM 811 C C . GLN A 1 104 ? 2.342 -15.090 -2.824 1.00 97.88 104 GLN A C 1
ATOM 813 O O . GLN A 1 104 ? 3.369 -15.746 -3.040 1.00 97.88 104 GLN A O 1
ATOM 818 N N . ALA A 1 105 ? 1.801 -14.989 -1.611 1.00 97.62 105 ALA A N 1
ATOM 819 C CA . ALA A 1 105 ? 2.218 -15.852 -0.511 1.00 97.62 105 ALA A CA 1
ATOM 820 C C . ALA A 1 105 ? 1.879 -17.316 -0.837 1.00 97.62 105 ALA A C 1
ATOM 822 O O . ALA A 1 105 ? 0.963 -17.583 -1.611 1.00 97.62 105 ALA A O 1
ATOM 823 N N . ASP A 1 106 ? 2.587 -18.268 -0.232 1.00 95.88 106 ASP A N 1
ATOM 824 C CA . ASP A 1 106 ? 2.300 -19.698 -0.433 1.00 95.88 106 ASP A CA 1
ATOM 825 C C . ASP A 1 106 ? 0.882 -20.096 0.014 1.00 95.88 106 ASP A C 1
ATOM 827 O O . ASP A 1 106 ? 0.291 -21.022 -0.537 1.00 95.88 106 ASP A O 1
ATOM 831 N N . GLN A 1 107 ? 0.326 -19.380 0.992 1.00 96.44 107 GLN A N 1
ATOM 832 C CA . GLN A 1 107 ? -1.051 -19.519 1.458 1.00 96.44 107 GLN A CA 1
ATOM 833 C C . GLN A 1 107 ? -1.522 -18.257 2.194 1.00 96.44 107 GLN A C 1
ATOM 835 O O . GLN A 1 107 ? -0.725 -17.471 2.696 1.00 96.44 107 GLN A O 1
ATOM 840 N N . ALA A 1 108 ? -2.837 -18.053 2.300 1.00 96.19 108 ALA A N 1
ATOM 841 C CA . ALA A 1 108 ? -3.383 -16.871 2.976 1.00 96.19 108 ALA A CA 1
ATOM 842 C C . ALA A 1 108 ? -3.317 -16.961 4.513 1.00 96.19 108 ALA A C 1
ATOM 844 O O . ALA A 1 108 ? -3.108 -15.952 5.186 1.00 96.19 108 ALA A O 1
ATOM 845 N N . LEU A 1 109 ? -3.517 -18.155 5.082 1.00 97.88 109 LEU A N 1
ATOM 846 C CA . LEU A 1 109 ? -3.495 -18.393 6.528 1.00 97.88 109 LEU A CA 1
ATOM 847 C C . LEU A 1 109 ? -2.157 -19.003 6.932 1.00 97.88 109 LEU A C 1
ATOM 849 O O . LEU A 1 109 ? -1.772 -20.037 6.399 1.00 97.88 109 LEU A O 1
ATOM 853 N N . MET A 1 110 ? -1.482 -18.389 7.901 1.00 97.56 110 MET A N 1
ATOM 854 C CA . MET A 1 110 ? -0.175 -18.812 8.405 1.00 97.56 110 MET A CA 1
ATOM 855 C C . MET A 1 110 ? 0.839 -19.112 7.281 1.00 97.56 110 MET A C 1
ATOM 857 O O . MET A 1 110 ? 1.392 -20.216 7.251 1.00 97.56 110 MET A O 1
ATOM 861 N N . PRO A 1 111 ? 1.081 -18.178 6.335 1.00 97.31 111 PRO A N 1
ATOM 862 C CA . PRO A 1 111 ? 2.048 -18.406 5.265 1.00 97.31 111 PRO A CA 1
ATOM 863 C C . PRO A 1 111 ? 3.436 -18.715 5.811 1.00 97.31 111 PRO A C 1
ATOM 865 O O . PRO A 1 111 ? 3.907 -18.062 6.750 1.00 97.31 111 PRO A O 1
ATOM 868 N N . THR A 1 112 ? 4.111 -19.683 5.191 1.00 96.44 112 THR A N 1
ATOM 869 C CA . THR A 1 112 ? 5.527 -19.961 5.472 1.00 96.44 112 THR A CA 1
ATOM 870 C C . THR A 1 112 ? 6.441 -19.155 4.555 1.00 96.44 112 THR A C 1
ATOM 872 O O . THR A 1 112 ? 7.574 -18.844 4.927 1.00 96.44 112 THR A O 1
ATOM 875 N N . ARG A 1 113 ? 5.918 -18.727 3.400 1.00 94.81 113 ARG A N 1
ATOM 876 C CA . ARG A 1 113 ? 6.561 -17.803 2.471 1.00 94.81 113 ARG A CA 1
ATOM 877 C C . ARG A 1 113 ? 5.639 -16.605 2.227 1.00 94.81 113 ARG A C 1
ATOM 879 O O . ARG A 1 113 ? 4.570 -16.788 1.644 1.00 94.81 113 ARG A O 1
ATOM 886 N N . PRO A 1 114 ? 6.045 -15.382 2.610 1.00 96.44 114 PRO A N 1
ATOM 887 C CA . PRO A 1 114 ? 5.224 -14.207 2.367 1.00 96.44 114 PRO A CA 1
ATOM 888 C C . PRO A 1 114 ? 5.136 -13.878 0.876 1.00 96.44 114 PRO A C 1
ATOM 890 O O . PRO A 1 114 ? 5.931 -14.376 0.069 1.00 96.44 114 PRO A O 1
ATOM 893 N N . ALA A 1 115 ? 4.218 -12.981 0.513 1.00 97.38 115 ALA A N 1
ATOM 894 C CA . ALA A 1 115 ? 4.248 -12.384 -0.818 1.00 97.38 115 ALA A CA 1
ATOM 895 C C . ALA A 1 115 ? 5.598 -11.701 -1.068 1.00 97.38 115 ALA A C 1
ATOM 897 O O . ALA A 1 115 ? 6.104 -10.957 -0.223 1.00 97.38 115 ALA A O 1
ATOM 898 N N . ILE A 1 116 ? 6.156 -11.917 -2.256 1.00 95.75 116 ILE A N 1
ATOM 899 C CA . ILE A 1 116 ? 7.402 -11.288 -2.691 1.00 95.75 116 ILE A CA 1
ATOM 900 C C . ILE A 1 116 ? 7.024 -10.239 -3.725 1.00 95.75 116 ILE A C 1
ATOM 902 O O . ILE A 1 116 ? 6.502 -10.552 -4.794 1.00 95.75 116 ILE A O 1
ATOM 906 N N . THR A 1 117 ? 7.277 -8.980 -3.392 1.00 95.12 117 THR A N 1
ATOM 907 C CA . THR A 1 117 ? 7.089 -7.836 -4.290 1.00 95.12 117 THR A CA 1
ATOM 908 C C . THR A 1 117 ? 8.397 -7.485 -4.995 1.00 95.12 117 THR A C 1
ATOM 910 O O . THR A 1 117 ? 9.460 -7.995 -4.636 1.00 95.12 117 THR A O 1
ATOM 913 N N . THR A 1 118 ? 8.353 -6.548 -5.949 1.00 91.56 118 THR A N 1
ATOM 914 C CA . THR A 1 118 ? 9.570 -5.976 -6.555 1.00 91.56 118 THR A CA 1
ATOM 915 C C . THR A 1 118 ? 10.595 -5.574 -5.497 1.00 91.56 118 THR A C 1
ATOM 917 O O . THR A 1 118 ? 11.786 -5.785 -5.682 1.00 91.56 118 THR A O 1
ATOM 920 N N . CYS A 1 119 ? 10.146 -4.991 -4.387 1.00 88.62 119 CYS A N 1
ATOM 921 C CA . CYS A 1 119 ? 11.038 -4.432 -3.375 1.00 88.62 119 CYS A CA 1
ATOM 922 C C . CYS A 1 119 ? 11.639 -5.490 -2.454 1.00 88.62 119 CYS A C 1
ATOM 924 O O . CYS A 1 119 ? 12.612 -5.205 -1.765 1.00 88.62 119 CYS A O 1
ATOM 926 N N . ASP A 1 120 ? 11.045 -6.681 -2.421 1.00 92.00 120 ASP A N 1
ATOM 927 C CA . ASP A 1 120 ? 11.610 -7.831 -1.723 1.00 92.00 120 ASP A CA 1
ATOM 928 C C . ASP A 1 120 ? 12.614 -8.563 -2.636 1.00 92.00 120 ASP A C 1
ATOM 930 O O . ASP A 1 120 ? 13.636 -9.043 -2.157 1.00 92.00 120 ASP A O 1
ATOM 934 N N . ALA A 1 121 ? 12.354 -8.604 -3.952 1.00 91.06 121 ALA A N 1
ATOM 935 C CA . ALA A 1 121 ? 13.247 -9.209 -4.945 1.00 91.06 121 ALA A CA 1
ATOM 936 C C . ALA A 1 121 ? 14.458 -8.326 -5.312 1.00 91.06 121 ALA A C 1
ATOM 938 O O . ALA A 1 121 ? 15.517 -8.836 -5.669 1.00 91.06 121 ALA A O 1
ATOM 939 N N . SER A 1 122 ? 14.311 -7.001 -5.254 1.00 89.12 122 SER A N 1
ATOM 940 C CA . SER A 1 122 ? 15.357 -6.044 -5.624 1.00 89.12 122 SER A CA 1
ATOM 941 C C . SER A 1 122 ? 16.422 -5.937 -4.536 1.00 89.12 122 SER A C 1
ATOM 943 O O . SER A 1 122 ? 16.219 -5.265 -3.527 1.00 89.12 122 SER A O 1
ATOM 945 N N . THR A 1 123 ? 17.587 -6.548 -4.764 1.00 86.50 123 THR A N 1
ATOM 946 C CA . THR A 1 123 ? 18.731 -6.501 -3.832 1.00 86.50 123 THR A CA 1
ATOM 947 C C . THR A 1 123 ? 19.868 -5.582 -4.280 1.00 86.50 123 THR A C 1
ATOM 949 O O . THR A 1 123 ? 20.909 -5.556 -3.629 1.00 86.50 123 THR A O 1
ATOM 952 N N . HIS A 1 124 ? 19.704 -4.848 -5.385 1.00 86.50 124 HIS A N 1
ATOM 953 C CA . HIS A 1 124 ? 20.729 -3.962 -5.939 1.00 86.50 124 HIS A CA 1
ATOM 954 C C . HIS A 1 124 ? 20.085 -2.711 -6.554 1.00 86.50 124 HIS A C 1
ATOM 956 O O . HIS A 1 124 ? 19.044 -2.785 -7.197 1.00 86.50 124 HIS A O 1
ATOM 962 N N . GLU A 1 125 ? 20.712 -1.557 -6.360 1.00 82.31 125 GLU A N 1
ATOM 963 C CA . GLU A 1 125 ? 20.224 -0.234 -6.750 1.00 82.31 125 GLU A CA 1
ATOM 964 C C . GLU A 1 125 ? 20.154 0.026 -8.265 1.00 82.31 125 GLU A C 1
ATOM 966 O O . GLU A 1 125 ? 19.323 0.824 -8.692 1.00 82.31 125 GLU A O 1
ATOM 971 N N . VAL A 1 126 ? 20.978 -0.640 -9.086 1.00 86.88 126 VAL A N 1
ATOM 972 C CA . VAL A 1 126 ? 21.010 -0.416 -10.550 1.00 86.88 126 VAL A CA 1
ATOM 973 C C . VAL A 1 126 ? 20.521 -1.599 -11.387 1.00 86.88 126 VAL A C 1
ATOM 975 O O . VAL A 1 126 ? 20.376 -1.451 -12.602 1.00 86.88 126 VAL A O 1
ATOM 978 N N . GLN A 1 127 ? 20.268 -2.758 -10.769 1.00 88.75 127 GLN A N 1
ATOM 979 C CA . GLN A 1 127 ? 19.861 -3.974 -11.479 1.00 88.75 127 GLN A CA 1
ATOM 980 C C . GLN A 1 127 ? 18.335 -4.125 -11.447 1.00 88.75 127 GLN A C 1
ATOM 982 O O . GLN A 1 127 ? 17.771 -4.316 -10.366 1.00 88.75 127 GLN A O 1
ATOM 987 N N . PRO A 1 128 ? 17.642 -4.044 -12.596 1.00 89.25 128 PRO A N 1
ATOM 988 C CA . PRO A 1 128 ? 16.205 -4.259 -12.636 1.00 89.25 128 PRO A CA 1
ATOM 989 C C . PRO A 1 128 ? 15.877 -5.732 -12.379 1.00 89.25 128 PRO A C 1
ATOM 991 O O . PRO A 1 128 ? 16.519 -6.627 -12.919 1.00 89.25 128 PRO A O 1
ATOM 994 N N . VAL A 1 129 ? 14.832 -5.986 -11.593 1.00 88.94 129 VAL A N 1
ATOM 995 C CA . VAL A 1 129 ? 14.332 -7.352 -11.339 1.00 88.94 129 VAL A CA 1
ATOM 996 C C . VAL A 1 129 ? 13.248 -7.788 -12.323 1.00 88.94 129 VAL A C 1
ATOM 998 O O . VAL A 1 129 ? 12.779 -8.923 -12.265 1.00 88.94 129 VAL A O 1
ATOM 1001 N N . GLY A 1 130 ? 12.828 -6.904 -13.229 1.00 89.88 130 GLY A N 1
ATOM 1002 C CA . GLY A 1 130 ? 11.804 -7.215 -14.218 1.00 89.88 130 GLY A CA 1
ATOM 1003 C C . GLY A 1 130 ? 10.381 -7.235 -13.662 1.00 89.88 130 GLY A C 1
ATOM 1004 O O . GLY A 1 130 ? 10.032 -6.572 -12.680 1.00 89.88 130 GLY A O 1
ATOM 1005 N N . VAL A 1 131 ? 9.536 -7.999 -14.347 1.00 90.00 131 VAL A N 1
ATOM 1006 C CA . VAL A 1 131 ? 8.158 -8.314 -13.952 1.00 90.00 131 VAL A CA 1
ATOM 1007 C C . VAL A 1 131 ? 8.111 -9.687 -13.284 1.00 90.00 131 VAL A C 1
ATOM 1009 O O . VAL A 1 131 ? 9.062 -10.447 -13.390 1.00 90.00 131 VAL A O 1
ATOM 1012 N N . CYS A 1 132 ? 7.010 -10.014 -12.607 1.00 93.88 132 CYS A N 1
ATOM 1013 C CA . CYS A 1 132 ? 6.828 -11.344 -12.028 1.00 93.88 132 CYS A CA 1
ATOM 1014 C C . CYS A 1 132 ? 6.752 -12.432 -13.128 1.00 93.88 132 CYS A C 1
ATOM 1016 O O . CYS A 1 132 ? 6.018 -12.221 -14.100 1.00 93.88 132 CYS A O 1
ATOM 1018 N N . PRO A 1 133 ? 7.435 -13.585 -12.976 1.00 94.06 133 PRO A N 1
ATOM 1019 C CA . PRO A 1 133 ? 8.350 -13.920 -11.881 1.00 94.06 133 PRO A CA 1
ATOM 1020 C C . PRO A 1 133 ? 9.669 -13.146 -12.013 1.00 94.06 133 PRO A C 1
ATOM 1022 O O . PRO A 1 133 ? 10.241 -13.052 -13.098 1.00 94.06 133 PRO A O 1
ATOM 1025 N N . PHE A 1 134 ? 10.131 -12.566 -10.906 1.00 92.81 134 PHE A N 1
ATOM 1026 C CA . PHE A 1 134 ? 11.259 -11.632 -10.918 1.00 92.81 134 PHE A CA 1
ATOM 1027 C C . PHE A 1 134 ? 12.572 -12.334 -11.263 1.00 92.81 134 PHE A C 1
ATOM 1029 O O . PHE A 1 134 ? 12.768 -13.490 -10.904 1.00 92.81 134 PHE A O 1
ATOM 1036 N N . GLN A 1 135 ? 13.506 -11.638 -11.903 1.00 91.00 135 GLN A N 1
ATOM 1037 C CA . GLN A 1 135 ? 14.859 -12.149 -12.119 1.00 91.00 135 GLN A CA 1
ATOM 1038 C C . GLN A 1 135 ? 15.615 -12.264 -10.789 1.00 91.00 135 GLN A C 1
ATOM 1040 O O . GLN A 1 135 ? 15.526 -11.381 -9.933 1.00 91.00 135 GLN A O 1
ATOM 1045 N N . ASN A 1 136 ? 16.377 -13.346 -10.615 1.00 88.56 136 ASN A N 1
ATOM 1046 C CA . ASN A 1 136 ? 17.238 -13.513 -9.449 1.00 88.56 136 ASN A CA 1
ATOM 1047 C C . ASN A 1 136 ? 18.514 -12.668 -9.595 1.00 88.56 136 ASN A C 1
ATOM 1049 O O . ASN A 1 136 ? 19.514 -13.106 -10.153 1.00 88.56 136 ASN A O 1
ATOM 1053 N N . VAL A 1 137 ? 18.493 -11.444 -9.068 1.00 84.00 137 VAL A N 1
ATOM 1054 C CA . VAL A 1 137 ? 19.643 -10.523 -9.135 1.00 84.00 137 VAL A CA 1
ATOM 1055 C C . VAL A 1 137 ? 20.635 -10.693 -7.975 1.00 84.00 137 VAL A C 1
ATOM 1057 O O . VAL A 1 137 ? 21.655 -10.009 -7.933 1.00 84.00 137 VAL A O 1
ATOM 1060 N N . SER A 1 138 ? 20.386 -11.621 -7.044 1.00 79.81 138 SER A N 1
ATOM 1061 C CA . SER A 1 138 ? 21.244 -11.879 -5.875 1.00 79.81 138 SER A CA 1
ATOM 1062 C C . SER A 1 138 ? 22.381 -12.881 -6.144 1.00 79.81 138 SER A C 1
ATOM 1064 O O . SER A 1 138 ? 22.939 -13.445 -5.203 1.00 79.81 138 SER A O 1
ATOM 1066 N N . GLY A 1 139 ? 22.752 -13.090 -7.413 1.00 64.31 139 GLY A N 1
ATOM 1067 C CA . GLY A 1 139 ? 23.953 -13.842 -7.800 1.00 64.31 139 GLY A CA 1
ATOM 1068 C C . GLY A 1 139 ? 23.720 -15.251 -8.352 1.00 64.31 139 GLY A C 1
ATOM 1069 O O . GLY A 1 139 ? 24.626 -16.077 -8.270 1.00 64.31 139 GLY A O 1
ATOM 1070 N N . GLY A 1 140 ? 22.543 -15.542 -8.912 1.00 71.62 140 GLY A N 1
ATOM 1071 C CA . GLY A 1 140 ? 22.273 -16.815 -9.584 1.00 71.62 140 GLY A CA 1
ATOM 1072 C C . GLY A 1 140 ? 21.443 -16.643 -10.851 1.00 71.62 140 GLY A C 1
ATOM 1073 O O . GLY A 1 140 ? 20.699 -15.677 -10.981 1.00 71.62 140 GLY A O 1
ATOM 1074 N N . ASP A 1 141 ? 21.549 -17.597 -11.772 1.00 79.38 141 ASP A N 1
ATOM 1075 C CA . ASP A 1 141 ? 20.681 -17.646 -12.949 1.00 79.38 141 ASP A CA 1
ATOM 1076 C C . ASP A 1 141 ? 19.237 -18.009 -12.547 1.00 79.38 141 ASP A C 1
ATOM 1078 O O . ASP A 1 141 ? 19.007 -18.748 -11.585 1.00 79.38 141 ASP A O 1
ATOM 1082 N N . GLY A 1 142 ? 18.253 -17.517 -13.306 1.00 88.38 142 GLY A N 1
ATOM 1083 C CA . GLY A 1 142 ? 16.841 -17.893 -13.165 1.00 88.38 142 GLY A CA 1
ATOM 1084 C C . GLY A 1 142 ? 15.949 -16.828 -12.521 1.00 88.38 142 GLY A C 1
ATOM 1085 O O . GLY A 1 142 ? 16.213 -15.626 -12.605 1.00 88.38 142 GLY A O 1
ATOM 1086 N N . THR A 1 143 ? 14.846 -17.280 -11.921 1.00 91.06 143 THR A N 1
ATOM 1087 C CA . THR A 1 143 ? 13.795 -16.422 -11.363 1.00 91.06 143 THR A CA 1
ATOM 1088 C C . THR A 1 143 ? 13.622 -16.625 -9.862 1.00 91.06 143 THR A C 1
ATOM 1090 O O . THR A 1 143 ? 13.829 -17.712 -9.325 1.00 91.06 143 THR A O 1
ATOM 1093 N N . VAL A 1 144 ? 13.199 -15.570 -9.175 1.00 89.50 144 VAL A N 1
ATOM 1094 C CA . VAL A 1 144 ? 12.583 -15.654 -7.856 1.00 89.50 144 VAL A CA 1
ATOM 1095 C C . VAL A 1 144 ? 11.150 -16.145 -8.066 1.00 89.50 144 VAL A C 1
ATOM 1097 O O . VAL A 1 144 ? 10.387 -15.513 -8.793 1.00 89.50 144 VAL A O 1
ATOM 1100 N N . GLY A 1 145 ? 10.797 -17.268 -7.436 1.00 84.56 145 GLY A N 1
ATOM 1101 C CA . GLY A 1 145 ? 9.451 -17.851 -7.483 1.00 84.56 145 GLY A CA 1
ATOM 1102 C C . GLY A 1 145 ? 9.057 -18.497 -8.816 1.00 84.56 145 GLY A C 1
ATOM 1103 O O . GLY A 1 145 ? 9.872 -18.638 -9.731 1.00 84.56 145 GLY A O 1
ATOM 1104 N N . ASP A 1 146 ? 7.787 -18.901 -8.893 1.00 89.38 146 ASP A N 1
ATOM 1105 C CA . ASP A 1 146 ? 7.157 -19.519 -10.063 1.00 89.38 146 ASP A CA 1
ATOM 1106 C C . ASP A 1 146 ? 6.192 -18.530 -10.733 1.00 89.38 146 ASP A C 1
ATOM 1108 O O . ASP A 1 146 ? 5.466 -17.793 -10.068 1.00 89.38 146 ASP A O 1
ATOM 1112 N N . SER A 1 147 ? 6.147 -18.535 -12.064 1.00 91.88 147 SER A N 1
ATOM 1113 C CA . SER A 1 147 ? 5.152 -17.794 -12.846 1.00 91.88 147 SER A CA 1
ATOM 1114 C C . SER A 1 147 ? 3.697 -18.105 -12.471 1.00 91.88 147 SER A C 1
ATOM 1116 O O . SER A 1 147 ? 2.849 -17.220 -12.573 1.00 91.88 147 SER A O 1
ATOM 1118 N N . ALA A 1 148 ? 3.402 -19.328 -12.018 1.00 93.56 148 ALA A N 1
ATOM 1119 C CA . ALA A 1 148 ? 2.071 -19.734 -11.571 1.00 93.56 148 ALA A CA 1
ATOM 1120 C C . ALA A 1 148 ? 1.617 -19.000 -10.294 1.00 93.56 148 ALA A C 1
ATOM 1122 O O . ALA A 1 148 ? 0.418 -18.913 -10.040 1.00 93.56 148 ALA A O 1
ATOM 1123 N N . ASP A 1 149 ? 2.559 -18.437 -9.531 1.00 94.56 149 ASP A N 1
ATOM 1124 C CA . ASP A 1 149 ? 2.300 -17.647 -8.324 1.00 94.56 149 ASP A CA 1
ATOM 1125 C C . ASP A 1 149 ? 2.160 -16.142 -8.606 1.00 94.56 149 ASP A C 1
ATOM 1127 O O . ASP A 1 149 ? 1.982 -15.346 -7.682 1.00 94.56 149 ASP A O 1
ATOM 1131 N N . CYS A 1 150 ? 2.267 -15.711 -9.862 1.00 97.38 150 CYS A N 1
ATOM 1132 C CA . CYS A 1 150 ? 2.174 -14.298 -10.197 1.00 97.38 150 CYS A CA 1
ATOM 1133 C C . CYS A 1 150 ? 0.724 -13.805 -10.183 1.00 97.38 150 CYS A C 1
ATOM 1135 O O . CYS A 1 150 ? -0.087 -14.184 -11.027 1.00 97.38 150 CYS A O 1
ATOM 1137 N N . VAL A 1 151 ? 0.425 -12.883 -9.268 1.00 97.25 151 VAL A N 1
ATOM 1138 C CA . VAL A 1 151 ? -0.899 -12.271 -9.088 1.00 97.25 151 VAL A CA 1
ATOM 1139 C C . VAL A 1 151 ? -0.830 -10.749 -9.165 1.00 97.25 151 VAL A C 1
ATOM 1141 O O . VAL A 1 151 ? 0.220 -10.149 -8.943 1.00 97.25 151 VAL A O 1
ATOM 1144 N N . THR A 1 152 ? -1.960 -10.111 -9.465 1.00 97.44 152 THR A N 1
ATOM 1145 C CA . THR A 1 152 ? -2.165 -8.659 -9.345 1.00 97.44 152 THR A CA 1
ATOM 1146 C C . THR A 1 152 ? -3.191 -8.360 -8.250 1.00 97.44 152 THR A C 1
ATOM 1148 O O . THR A 1 152 ? -3.895 -9.253 -7.782 1.00 97.44 152 THR A O 1
ATOM 1151 N N . GLY A 1 153 ? -3.293 -7.096 -7.832 1.00 96.69 153 GLY A N 1
ATOM 1152 C CA . GLY A 1 153 ? -4.182 -6.689 -6.744 1.00 96.69 153 GLY A CA 1
ATOM 1153 C C . GLY A 1 153 ? -3.504 -6.802 -5.380 1.00 96.69 153 GLY A C 1
ATOM 1154 O O . GLY A 1 153 ? -2.326 -6.478 -5.252 1.00 96.69 153 GLY A O 1
ATOM 1155 N N . VAL A 1 154 ? -4.247 -7.231 -4.359 1.00 98.38 154 VAL A N 1
ATOM 1156 C CA . VAL A 1 154 ? -3.777 -7.255 -2.966 1.00 98.38 154 VAL A CA 1
ATOM 1157 C C . VAL A 1 154 ? -3.692 -8.690 -2.461 1.00 98.38 154 VAL A C 1
ATOM 1159 O O . VAL A 1 154 ? -4.685 -9.413 -2.464 1.00 98.38 154 VAL A O 1
ATOM 1162 N N . GLN A 1 155 ? -2.518 -9.084 -1.975 1.00 98.44 155 GLN A N 1
ATOM 1163 C CA . GLN A 1 155 ? -2.335 -10.305 -1.201 1.00 98.44 155 GLN A CA 1
ATOM 1164 C C . GLN A 1 155 ? -2.647 -10.020 0.267 1.00 98.44 155 GLN A C 1
ATOM 1166 O O . GLN A 1 155 ? -2.049 -9.125 0.865 1.00 98.44 155 GLN A O 1
ATOM 1171 N N . VAL A 1 156 ? -3.529 -10.829 0.849 1.00 98.69 156 VAL A N 1
ATOM 1172 C CA . VAL A 1 156 ? -3.852 -10.813 2.279 1.00 98.69 156 VAL A CA 1
ATOM 1173 C C . VAL A 1 156 ? -3.182 -12.005 2.961 1.00 98.69 156 VAL A C 1
ATOM 1175 O O . VAL A 1 156 ? -3.289 -13.139 2.494 1.00 98.69 156 VAL A O 1
ATOM 1178 N N . GLU A 1 157 ? -2.488 -11.752 4.067 1.00 98.62 157 GLU A N 1
ATOM 1179 C CA . GLU A 1 157 ? -1.712 -12.746 4.815 1.00 98.62 157 GLU A CA 1
ATOM 1180 C C . GLU A 1 157 ? -2.083 -12.652 6.299 1.00 98.62 157 GLU A C 1
ATOM 1182 O O . GLU A 1 157 ? -1.887 -11.617 6.938 1.00 98.62 157 GLU A O 1
ATOM 1187 N N . LYS A 1 158 ? -2.636 -13.725 6.865 1.00 98.56 158 LYS A N 1
ATOM 1188 C CA . LYS A 1 158 ? -3.054 -13.785 8.271 1.00 98.56 158 LYS A CA 1
ATOM 1189 C C . LYS A 1 158 ? -2.073 -14.641 9.062 1.00 98.56 158 LYS A C 1
ATOM 1191 O O . LYS A 1 158 ? -2.060 -15.860 8.916 1.00 98.56 158 LYS A O 1
ATOM 1196 N N . TYR A 1 159 ? -1.271 -14.009 9.908 1.00 98.50 159 TYR A N 1
ATOM 1197 C CA . TYR A 1 159 ? -0.384 -14.681 10.858 1.00 98.50 159 TYR A CA 1
ATOM 1198 C C . TYR A 1 159 ? -1.053 -14.794 12.232 1.00 98.50 159 TYR A C 1
ATOM 1200 O O . TYR A 1 159 ? -2.127 -14.240 12.457 1.00 98.50 159 TYR A O 1
ATOM 1208 N N . ALA A 1 160 ? -0.399 -15.480 13.172 1.00 97.44 160 ALA A N 1
ATOM 1209 C CA . ALA A 1 160 ? -0.876 -15.601 14.549 1.00 97.44 160 ALA A CA 1
ATOM 1210 C C . ALA A 1 160 ? -0.837 -14.266 15.315 1.00 97.44 160 ALA A C 1
ATOM 1212 O O . ALA A 1 160 ? -1.614 -14.070 16.241 1.00 97.44 160 ALA A O 1
ATOM 1213 N N . ASP A 1 161 ? 0.059 -13.351 14.935 1.00 97.88 161 ASP A N 1
ATOM 1214 C CA . ASP A 1 161 ? 0.334 -12.095 15.642 1.00 97.88 161 ASP A CA 1
ATOM 1215 C C . ASP A 1 161 ? 0.031 -10.833 14.817 1.00 97.88 161 ASP A C 1
ATOM 1217 O O . ASP A 1 161 ? 0.171 -9.722 15.333 1.00 97.88 161 ASP A O 1
ATOM 1221 N N . ARG A 1 162 ? -0.330 -10.976 13.535 1.00 98.56 162 ARG A N 1
ATOM 1222 C CA . ARG A 1 162 ? -0.546 -9.843 12.625 1.00 98.56 162 ARG A CA 1
ATOM 1223 C C . ARG A 1 162 ? -1.332 -10.199 11.363 1.00 98.56 162 ARG A C 1
ATOM 1225 O O . ARG A 1 162 ? -1.279 -11.324 10.869 1.00 98.56 162 ARG A O 1
ATOM 1232 N N . LEU A 1 163 ? -1.947 -9.179 10.784 1.00 98.81 163 LEU A N 1
ATOM 1233 C CA . LEU A 1 163 ? -2.489 -9.144 9.430 1.00 98.81 163 LEU A CA 1
ATOM 1234 C C . LEU A 1 163 ? -1.528 -8.371 8.513 1.00 98.81 163 LEU A C 1
ATOM 1236 O O . LEU A 1 163 ? -1.049 -7.296 8.874 1.00 98.81 163 LEU A O 1
ATOM 1240 N N . LEU A 1 164 ? -1.255 -8.901 7.323 1.00 98.69 164 LEU A N 1
ATOM 1241 C CA . LEU A 1 164 ? -0.492 -8.240 6.266 1.00 98.69 164 LEU A CA 1
ATOM 1242 C C . LEU A 1 164 ? -1.365 -8.047 5.023 1.00 98.69 164 LEU A C 1
ATOM 1244 O O . LEU A 1 164 ? -2.064 -8.968 4.605 1.00 98.69 164 LEU A O 1
ATOM 1248 N N . LEU A 1 165 ? -1.267 -6.871 4.407 1.00 98.75 165 LEU A N 1
ATOM 1249 C CA . LEU A 1 165 ? -1.799 -6.594 3.075 1.00 98.75 165 LEU A CA 1
ATOM 1250 C C . LEU A 1 165 ? -0.651 -6.100 2.201 1.00 98.75 165 LEU A C 1
ATOM 1252 O O . LEU A 1 165 ? -0.004 -5.115 2.555 1.00 98.75 165 LEU A O 1
ATOM 1256 N N . SER A 1 166 ? -0.401 -6.772 1.080 1.00 98.31 166 SER A N 1
ATOM 1257 C CA . SER A 1 166 ? 0.717 -6.499 0.169 1.00 98.31 166 SER A CA 1
ATOM 1258 C C . SER A 1 166 ? 0.206 -6.273 -1.257 1.00 98.31 166 SER A C 1
ATOM 1260 O O . SER A 1 166 ? -0.608 -7.047 -1.746 1.00 98.31 166 SER A O 1
ATOM 1262 N N . THR A 1 167 ? 0.706 -5.253 -1.955 1.00 97.62 167 THR A N 1
ATOM 1263 C CA . THR A 1 167 ? 0.423 -5.019 -3.385 1.00 97.62 167 THR A CA 1
ATOM 1264 C C . THR A 1 167 ? 1.688 -4.623 -4.134 1.00 97.62 167 THR A C 1
ATOM 1266 O O . THR A 1 167 ? 2.632 -4.079 -3.551 1.00 97.62 167 THR A O 1
ATOM 1269 N N . ASN A 1 168 ? 1.655 -4.791 -5.454 1.00 96.44 168 ASN A N 1
ATOM 1270 C CA . ASN A 1 168 ? 2.633 -4.239 -6.386 1.00 96.44 168 ASN A CA 1
ATOM 1271 C C . ASN A 1 168 ? 1.916 -3.397 -7.459 1.00 96.44 168 ASN A C 1
ATOM 1273 O O . ASN A 1 168 ? 0.800 -3.711 -7.868 1.00 96.44 168 ASN A O 1
ATOM 1277 N N . HIS A 1 169 ? 2.531 -2.303 -7.892 1.00 94.81 169 HIS A N 1
ATOM 1278 C CA . HIS A 1 169 ? 2.004 -1.395 -8.915 1.00 94.81 169 HIS A CA 1
ATOM 1279 C C . HIS A 1 169 ? 3.148 -0.778 -9.718 1.00 94.81 169 HIS A C 1
ATOM 1281 O O . HIS A 1 169 ? 4.321 -0.937 -9.378 1.00 94.81 169 HIS A O 1
ATOM 1287 N N . SER A 1 170 ? 2.823 -0.108 -10.818 1.00 93.12 170 SER A N 1
ATOM 1288 C CA . SER A 1 170 ? 3.824 0.493 -11.699 1.00 93.12 170 SER A CA 1
ATOM 1289 C C . SER A 1 170 ? 3.480 1.905 -12.119 1.00 93.12 170 SER A C 1
ATOM 1291 O O . SER A 1 170 ? 2.310 2.218 -12.325 1.00 93.12 170 SER A O 1
ATOM 1293 N N . ALA A 1 171 ? 4.521 2.706 -12.326 1.00 92.31 171 ALA A N 1
ATOM 1294 C CA . ALA A 1 171 ? 4.442 3.984 -13.016 1.00 92.31 171 ALA A CA 1
ATOM 1295 C C . ALA A 1 171 ? 5.699 4.149 -13.876 1.00 92.31 171 ALA A C 1
ATOM 1297 O O . ALA A 1 171 ? 6.811 3.980 -13.376 1.00 92.31 171 ALA A O 1
ATOM 1298 N N . ALA A 1 172 ? 5.520 4.446 -15.165 1.00 88.25 172 ALA A N 1
ATOM 1299 C CA . ALA A 1 172 ? 6.618 4.507 -16.131 1.00 88.25 172 ALA A CA 1
ATOM 1300 C C . ALA A 1 172 ? 7.533 3.258 -16.044 1.00 88.25 172 ALA A C 1
ATOM 1302 O O . ALA A 1 172 ? 7.032 2.134 -16.086 1.00 88.25 172 ALA A O 1
ATOM 1303 N N . TRP A 1 173 ? 8.850 3.445 -15.919 1.00 90.00 173 TRP A N 1
ATOM 1304 C CA . TRP A 1 173 ? 9.846 2.372 -15.777 1.00 90.00 173 TRP A CA 1
ATOM 1305 C C . TRP A 1 173 ? 10.033 1.869 -14.335 1.00 90.00 173 TRP A C 1
ATOM 1307 O O . TRP A 1 173 ? 10.865 0.989 -14.086 1.00 90.00 173 TRP A O 1
ATOM 1317 N N . TYR A 1 174 ? 9.275 2.402 -13.375 1.00 91.38 174 TYR A N 1
ATOM 1318 C CA . TYR A 1 174 ? 9.345 1.997 -11.977 1.00 91.38 174 TYR A CA 1
ATOM 1319 C C . TYR A 1 174 ? 8.284 0.970 -11.595 1.00 91.38 174 TYR A C 1
ATOM 1321 O O . TYR A 1 174 ? 7.159 0.924 -12.109 1.00 91.38 174 TYR A O 1
ATOM 1329 N N . LYS A 1 175 ? 8.655 0.177 -10.594 1.00 92.62 175 LYS A N 1
ATOM 1330 C CA . LYS A 1 175 ? 7.784 -0.725 -9.856 1.00 92.62 175 LYS A CA 1
ATOM 1331 C C . LYS A 1 175 ? 7.795 -0.325 -8.392 1.00 92.62 175 LYS A C 1
ATOM 1333 O O . LYS A 1 175 ? 8.837 -0.038 -7.809 1.00 92.62 175 LYS A O 1
ATOM 1338 N N . TYR A 1 176 ? 6.616 -0.328 -7.803 1.00 94.50 176 TYR A N 1
ATOM 1339 C CA . TYR A 1 176 ? 6.389 0.123 -6.446 1.00 94.50 176 TYR A CA 1
ATOM 1340 C C . TYR A 1 176 ? 5.615 -0.931 -5.682 1.00 94.50 176 TYR A C 1
ATOM 1342 O O . TYR A 1 176 ? 4.701 -1.561 -6.215 1.00 94.50 176 TYR A O 1
ATOM 1350 N N . SER A 1 177 ? 5.939 -1.076 -4.405 1.00 95.75 177 SER A N 1
ATOM 1351 C CA . SER A 1 177 ? 5.187 -1.935 -3.498 1.00 95.75 177 SER A CA 1
ATOM 1352 C C . SER A 1 177 ? 4.603 -1.120 -2.359 1.00 95.75 177 SER A C 1
ATOM 1354 O O . SER A 1 177 ? 5.205 -0.151 -1.893 1.00 95.75 177 SER A O 1
ATOM 1356 N N . ALA A 1 178 ? 3.430 -1.526 -1.892 1.00 96.94 178 ALA A N 1
ATOM 1357 C CA . ALA A 1 178 ? 2.903 -1.071 -0.617 1.00 96.94 178 ALA A CA 1
ATOM 1358 C C . ALA A 1 178 ? 2.544 -2.282 0.230 1.00 96.94 178 ALA A C 1
ATOM 1360 O O . ALA A 1 178 ? 1.990 -3.262 -0.271 1.00 96.94 178 ALA A O 1
ATOM 1361 N N . ARG A 1 179 ? 2.886 -2.201 1.513 1.00 97.81 179 ARG A N 1
ATOM 1362 C CA . ARG A 1 179 ? 2.604 -3.236 2.495 1.00 97.81 179 ARG A CA 1
ATOM 1363 C C . ARG A 1 179 ? 2.143 -2.593 3.791 1.00 97.81 179 ARG A C 1
ATOM 1365 O O . ARG A 1 179 ? 2.876 -1.794 4.367 1.00 97.81 179 ARG A O 1
ATOM 1372 N N . TYR A 1 180 ? 0.960 -2.962 4.256 1.00 98.44 180 TYR A N 1
ATOM 1373 C CA . TYR A 1 180 ? 0.481 -2.609 5.588 1.00 98.44 180 TYR A CA 1
ATOM 1374 C C . TYR A 1 180 ? 0.558 -3.838 6.482 1.00 98.44 180 TYR A C 1
ATOM 1376 O O . TYR A 1 180 ? 0.191 -4.938 6.076 1.00 98.44 180 TYR A O 1
ATOM 1384 N N . THR A 1 181 ? 1.075 -3.661 7.693 1.00 98.69 181 THR A N 1
ATOM 1385 C CA . THR A 1 181 ? 1.061 -4.685 8.738 1.00 98.69 181 THR A CA 1
ATOM 1386 C C . THR A 1 181 ? 0.291 -4.164 9.939 1.00 98.69 181 THR A C 1
ATOM 1388 O O . THR A 1 181 ? 0.640 -3.113 10.472 1.00 98.69 181 THR A O 1
ATOM 1391 N N . PHE A 1 182 ? -0.713 -4.913 10.371 1.00 98.81 182 PHE A N 1
ATOM 1392 C CA . PHE A 1 182 ? -1.546 -4.623 11.531 1.00 98.81 182 PHE A CA 1
ATOM 1393 C C . PHE A 1 182 ? -1.281 -5.692 12.588 1.00 98.81 182 PHE A C 1
ATOM 1395 O O . PHE A 1 182 ? -1.556 -6.867 12.360 1.00 98.81 182 PHE A O 1
ATOM 1402 N N . PHE A 1 183 ? -0.676 -5.311 13.709 1.00 98.75 183 PHE A N 1
ATOM 1403 C CA . PHE A 1 183 ? -0.274 -6.240 14.767 1.00 98.75 183 PHE A CA 1
ATOM 1404 C C . PHE A 1 183 ? -1.388 -6.447 15.791 1.00 98.75 183 PHE A C 1
ATOM 1406 O O . PHE A 1 183 ? -2.200 -5.555 16.025 1.00 98.75 183 PHE A O 1
ATOM 1413 N N . ALA A 1 184 ? -1.376 -7.597 16.466 1.00 98.38 184 ALA A N 1
ATOM 1414 C CA . ALA A 1 184 ? -2.317 -7.936 17.535 1.00 98.38 184 ALA A CA 1
ATOM 1415 C C . ALA A 1 184 ? -2.392 -6.893 18.667 1.00 98.38 184 ALA A C 1
ATOM 1417 O O . ALA A 1 184 ? -3.401 -6.815 19.354 1.00 98.38 184 ALA A O 1
ATOM 1418 N N . ASP A 1 185 ? -1.323 -6.117 18.864 1.00 97.88 185 ASP A N 1
ATOM 1419 C CA . ASP A 1 185 ? -1.185 -5.108 19.919 1.00 97.88 185 ASP A CA 1
ATOM 1420 C C . ASP A 1 185 ? -1.604 -3.689 19.498 1.00 97.88 185 ASP A C 1
ATOM 1422 O O . ASP A 1 185 ? -1.354 -2.731 20.228 1.00 97.88 185 ASP A O 1
ATOM 1426 N N . GLY A 1 186 ? -2.219 -3.533 18.323 1.00 97.50 186 GLY A N 1
ATOM 1427 C CA . GLY A 1 186 ? -2.706 -2.242 17.836 1.00 97.50 186 GLY A CA 1
ATOM 1428 C C . GLY A 1 186 ? -1.692 -1.463 16.995 1.00 97.50 186 GLY A C 1
ATOM 1429 O O . GLY A 1 186 ? -2.046 -0.450 16.394 1.00 97.50 186 GLY A O 1
ATOM 1430 N N . ARG A 1 187 ? -0.436 -1.921 16.883 1.00 98.06 187 ARG A N 1
ATOM 1431 C CA . ARG A 1 187 ? 0.540 -1.251 16.012 1.00 98.06 187 ARG A CA 1
ATOM 1432 C C . ARG A 1 187 ? 0.160 -1.400 14.542 1.00 98.06 187 ARG A C 1
ATOM 1434 O O . ARG A 1 187 ? -0.142 -2.494 14.066 1.00 98.06 187 ARG A O 1
ATOM 1441 N N . ILE A 1 188 ? 0.304 -0.304 13.802 1.00 98.19 188 ILE A N 1
ATOM 1442 C CA . ILE A 1 188 ? 0.191 -0.261 12.343 1.00 98.19 188 ILE A CA 1
ATOM 1443 C C . ILE A 1 188 ? 1.569 0.077 11.778 1.00 98.19 188 ILE A C 1
ATOM 1445 O O . ILE A 1 188 ? 2.189 1.065 12.168 1.00 98.19 188 ILE A O 1
ATOM 1449 N N . LYS A 1 189 ? 2.067 -0.744 10.853 1.00 97.81 189 LYS A N 1
ATOM 1450 C CA . LYS A 1 189 ? 3.349 -0.538 10.175 1.00 97.81 189 LYS A CA 1
ATOM 1451 C C . LYS A 1 189 ? 3.139 -0.475 8.662 1.00 97.81 189 LYS A C 1
ATOM 1453 O O . LYS A 1 189 ? 3.141 -1.518 8.002 1.00 97.81 189 LYS A O 1
ATOM 1458 N N . PRO A 1 190 ? 2.965 0.731 8.104 1.00 96.56 190 PRO A N 1
ATOM 1459 C CA . PRO A 1 190 ? 2.992 0.929 6.666 1.00 96.56 190 PRO A CA 1
ATOM 1460 C C . PRO A 1 190 ? 4.434 0.873 6.133 1.00 96.56 190 PRO A C 1
ATOM 1462 O O . PRO A 1 190 ? 5.373 1.370 6.757 1.00 96.56 190 PRO A O 1
ATOM 1465 N N . ARG A 1 191 ? 4.620 0.278 4.956 1.00 95.62 191 ARG A N 1
ATOM 1466 C CA . ARG A 1 191 ? 5.871 0.288 4.190 1.00 95.62 191 ARG A CA 1
ATOM 1467 C C . ARG A 1 191 ? 5.550 0.588 2.734 1.00 95.62 191 ARG A C 1
ATOM 1469 O O . ARG A 1 191 ? 4.649 -0.015 2.158 1.00 95.62 191 ARG A O 1
ATOM 1476 N N . PHE A 1 192 ? 6.332 1.479 2.142 1.00 95.00 192 PHE A N 1
ATOM 1477 C CA . PHE A 1 192 ? 6.339 1.713 0.705 1.00 95.00 192 PHE A CA 1
ATOM 1478 C C . PHE A 1 192 ? 7.732 1.419 0.175 1.00 95.00 192 PHE A C 1
ATOM 1480 O O . PHE A 1 192 ? 8.726 1.783 0.807 1.00 95.00 192 PHE A O 1
ATOM 1487 N N . GLY A 1 193 ? 7.800 0.709 -0.940 1.00 92.12 193 GLY A N 1
ATOM 1488 C CA . GLY A 1 193 ? 9.053 0.334 -1.566 1.00 92.12 193 GLY A CA 1
ATOM 1489 C C . GLY A 1 193 ? 9.118 0.809 -3.009 1.00 92.12 193 GLY A C 1
ATOM 1490 O O . GLY A 1 193 ? 8.095 0.968 -3.676 1.00 92.12 193 GLY A O 1
ATOM 1491 N N . PHE A 1 194 ? 10.348 0.974 -3.483 1.00 88.88 194 PHE A N 1
ATOM 1492 C CA . PHE A 1 194 ? 10.677 1.425 -4.829 1.00 88.88 194 PHE A CA 1
ATOM 1493 C C . PHE A 1 194 ? 11.567 0.387 -5.517 1.00 88.88 194 PHE A C 1
ATOM 1495 O O . PHE A 1 194 ? 12.297 -0.351 -4.852 1.00 88.88 194 PHE A O 1
ATOM 1502 N N . GLY A 1 195 ? 11.496 0.324 -6.838 1.00 85.38 195 GLY A N 1
ATOM 1503 C CA . GLY A 1 195 ? 12.338 -0.521 -7.673 1.00 85.38 195 GLY A CA 1
ATOM 1504 C C . GLY A 1 195 ? 12.183 -0.156 -9.144 1.00 85.38 195 GLY A C 1
ATOM 1505 O O . GLY A 1 195 ? 11.271 0.574 -9.527 1.00 85.38 195 GLY A O 1
ATOM 1506 N N . ASN A 1 196 ? 13.082 -0.664 -9.980 1.00 85.94 196 ASN A N 1
ATOM 1507 C CA . ASN A 1 196 ? 13.095 -0.412 -11.419 1.00 85.94 196 ASN A CA 1
ATOM 1508 C C . ASN A 1 196 ? 12.738 -1.701 -12.179 1.00 85.94 196 ASN A C 1
ATOM 1510 O O . ASN A 1 196 ? 13.239 -2.774 -11.832 1.00 85.94 196 ASN A O 1
ATOM 1514 N N . SER A 1 197 ? 11.863 -1.617 -13.187 1.00 82.31 197 SER A N 1
ATOM 1515 C CA . SER A 1 197 ? 11.461 -2.801 -13.963 1.00 82.31 197 SER A CA 1
ATOM 1516 C C . SER A 1 197 ? 12.338 -3.120 -15.163 1.00 82.31 197 SER A C 1
ATOM 1518 O O . SER A 1 197 ? 12.423 -4.291 -15.510 1.00 82.31 197 SER A O 1
ATOM 1520 N N . ASP A 1 198 ? 12.932 -2.137 -15.837 1.00 87.56 198 ASP A N 1
ATOM 1521 C CA . ASP A 1 198 ? 13.495 -2.347 -17.184 1.00 87.56 198 ASP A CA 1
ATOM 1522 C C . ASP A 1 198 ? 14.905 -1.764 -17.390 1.00 87.56 198 ASP A C 1
ATOM 1524 O O . ASP A 1 198 ? 15.477 -1.874 -18.471 1.00 87.56 198 ASP A O 1
ATOM 1528 N N . GLY A 1 199 ? 15.488 -1.180 -16.345 1.00 87.31 199 GLY A N 1
ATOM 1529 C CA . GLY A 1 199 ? 16.807 -0.552 -16.348 1.00 87.31 199 GLY A CA 1
ATOM 1530 C C . GLY A 1 199 ? 16.800 0.904 -16.808 1.00 87.31 199 GLY A C 1
ATOM 1531 O O . GLY A 1 199 ? 17.829 1.576 -16.710 1.00 87.31 199 GLY A O 1
ATOM 1532 N N . THR A 1 200 ? 15.668 1.442 -17.271 1.00 90.38 200 THR A N 1
ATOM 1533 C CA . THR A 1 200 ? 15.600 2.832 -17.730 1.00 90.38 200 THR A CA 1
ATOM 1534 C C . THR A 1 200 ? 15.960 3.762 -16.580 1.00 90.38 200 THR A C 1
ATOM 1536 O O . THR A 1 200 ? 15.362 3.711 -15.506 1.00 90.38 200 THR A O 1
ATOM 1539 N N . ASN A 1 201 ? 16.958 4.619 -16.802 1.00 88.44 201 ASN A N 1
ATOM 1540 C CA . ASN A 1 201 ? 17.465 5.583 -15.826 1.00 88.44 201 ASN A CA 1
ATOM 1541 C C . ASN A 1 201 ? 17.939 4.986 -14.481 1.00 88.44 201 ASN A C 1
ATOM 1543 O O . ASN A 1 201 ? 18.104 5.745 -13.526 1.00 88.44 201 ASN A O 1
ATOM 1547 N N . SER A 1 202 ? 18.212 3.675 -14.388 1.00 87.56 202 SER A N 1
ATOM 1548 C CA . SER A 1 202 ? 18.656 3.047 -13.129 1.00 87.56 202 SER A CA 1
ATOM 1549 C C . SER A 1 202 ? 20.022 3.558 -12.655 1.00 87.56 202 SER A C 1
ATOM 1551 O O . SER A 1 202 ? 20.273 3.633 -11.458 1.00 87.56 202 SER A O 1
ATOM 1553 N N . GLY A 1 203 ? 20.887 3.983 -13.583 1.00 89.50 203 GLY A N 1
ATOM 1554 C CA . GLY A 1 203 ? 22.189 4.587 -13.280 1.00 89.50 203 GLY A CA 1
ATOM 1555 C C . GLY A 1 203 ? 22.157 6.085 -12.952 1.00 89.50 203 GLY A C 1
ATOM 1556 O O . GLY A 1 203 ? 23.212 6.667 -12.709 1.00 89.50 203 GLY A O 1
ATOM 1557 N N . ILE A 1 204 ? 20.990 6.739 -12.975 1.00 90.81 204 ILE A N 1
ATOM 1558 C CA . ILE A 1 204 ? 20.876 8.174 -12.686 1.00 90.81 204 ILE A CA 1
ATOM 1559 C C . ILE A 1 204 ? 20.368 8.352 -11.261 1.00 90.81 204 ILE A C 1
ATOM 1561 O O . ILE A 1 204 ? 19.293 7.867 -10.927 1.00 90.81 204 ILE A O 1
ATOM 1565 N N . THR A 1 205 ? 21.091 9.100 -10.429 1.00 92.38 205 THR A N 1
ATOM 1566 C CA . THR A 1 205 ? 20.647 9.415 -9.066 1.00 92.38 205 THR A CA 1
ATOM 1567 C C . THR A 1 205 ? 19.341 10.212 -9.068 1.00 92.38 205 THR A C 1
ATOM 1569 O O . THR A 1 205 ? 19.221 11.249 -9.731 1.00 92.38 205 THR A O 1
ATOM 1572 N N . HIS A 1 206 ? 18.371 9.740 -8.291 1.00 92.00 206 HIS A N 1
ATOM 1573 C CA . HIS A 1 206 ? 17.076 10.375 -8.083 1.00 92.00 206 HIS A CA 1
ATOM 1574 C C . HIS A 1 206 ? 16.517 10.000 -6.705 1.00 92.00 206 HIS A C 1
ATOM 1576 O O . HIS A 1 206 ? 17.017 9.096 -6.036 1.00 92.00 206 HIS A O 1
ATOM 1582 N N . TRP A 1 207 ? 15.469 10.704 -6.290 1.00 92.44 207 TRP A N 1
ATOM 1583 C CA . TRP A 1 207 ? 14.751 10.475 -5.042 1.00 92.44 207 TRP A CA 1
ATOM 1584 C C . TRP A 1 207 ? 13.277 10.252 -5.326 1.00 92.44 207 TRP A C 1
ATOM 1586 O O . TRP A 1 207 ? 12.683 10.945 -6.155 1.00 92.44 207 TRP A O 1
ATOM 1596 N N . HIS A 1 208 ? 12.682 9.320 -4.589 1.00 92.69 208 HIS A N 1
ATOM 1597 C CA . HIS A 1 208 ? 11.241 9.158 -4.567 1.00 92.69 208 HIS A CA 1
ATOM 1598 C C . HIS A 1 208 ? 10.655 9.819 -3.322 1.00 92.69 208 HIS A C 1
ATOM 1600 O O . HIS A 1 208 ? 11.048 9.516 -2.196 1.00 92.69 208 HIS A O 1
ATOM 1606 N N . HIS A 1 209 ? 9.677 10.695 -3.528 1.00 94.00 209 HIS A N 1
ATOM 1607 C CA . HIS A 1 209 ? 8.944 11.364 -2.460 1.00 94.00 209 HIS A CA 1
ATOM 1608 C C . HIS A 1 209 ? 7.525 10.798 -2.405 1.00 94.00 209 HIS A C 1
ATOM 1610 O O . HIS A 1 209 ? 6.658 11.195 -3.186 1.00 94.00 209 HIS A O 1
ATOM 1616 N N . ALA A 1 210 ? 7.305 9.834 -1.510 1.00 93.94 210 ALA A N 1
ATOM 1617 C CA . ALA A 1 210 ? 5.984 9.285 -1.225 1.00 93.94 210 ALA A CA 1
ATOM 1618 C C . ALA A 1 210 ? 5.321 10.090 -0.100 1.00 93.94 210 ALA A C 1
ATOM 1620 O O . ALA A 1 210 ? 5.864 10.184 1.000 1.00 93.94 210 ALA A O 1
ATOM 1621 N N . TYR A 1 211 ? 4.142 10.649 -0.370 1.00 94.00 211 TYR A N 1
ATOM 1622 C CA . TYR A 1 211 ? 3.373 11.402 0.618 1.00 94.00 211 TYR A CA 1
ATOM 1623 C C . TYR A 1 211 ? 2.265 10.518 1.168 1.00 94.00 211 TYR A C 1
ATOM 1625 O O . TYR A 1 211 ? 1.347 10.147 0.436 1.00 94.00 211 TYR A O 1
ATOM 1633 N N . TRP A 1 212 ? 2.354 10.191 2.450 1.00 94.56 212 TRP A N 1
ATOM 1634 C CA . TRP A 1 212 ? 1.324 9.442 3.155 1.00 94.56 212 TRP A CA 1
ATOM 1635 C C . TRP A 1 212 ? 0.186 10.373 3.558 1.00 94.56 212 TRP A C 1
ATOM 1637 O O . TRP A 1 212 ? 0.422 11.444 4.111 1.00 94.56 212 TRP A O 1
ATOM 1647 N N . ARG A 1 213 ? -1.051 9.938 3.321 1.00 94.50 213 ARG A N 1
ATOM 1648 C CA . ARG A 1 213 ? -2.237 10.503 3.963 1.00 94.50 213 ARG A CA 1
ATOM 1649 C C . ARG A 1 213 ? -2.772 9.453 4.920 1.00 94.50 213 ARG A C 1
ATOM 1651 O O . ARG A 1 213 ? -3.238 8.408 4.469 1.00 94.50 213 ARG A O 1
ATOM 1658 N N . LEU A 1 214 ? -2.670 9.739 6.212 1.00 94.94 214 LEU A N 1
ATOM 1659 C CA . LEU A 1 214 ? -3.215 8.930 7.297 1.00 94.94 214 LEU A CA 1
ATOM 1660 C C . LEU A 1 214 ? -4.284 9.780 7.980 1.00 94.94 214 LEU A C 1
ATOM 1662 O O . LEU A 1 214 ? -3.951 10.807 8.566 1.00 94.94 214 LEU A O 1
ATOM 1666 N N . ASN A 1 215 ? -5.547 9.393 7.838 1.00 94.81 215 ASN A N 1
ATOM 1667 C CA . ASN A 1 215 ? -6.659 10.045 8.510 1.00 94.81 215 ASN A CA 1
ATOM 1668 C C . ASN A 1 215 ? -7.038 9.225 9.742 1.00 94.81 215 ASN A C 1
ATOM 1670 O O . ASN A 1 215 ? -7.783 8.251 9.624 1.00 94.81 215 ASN A O 1
ATOM 1674 N N . PHE A 1 216 ? -6.430 9.561 10.879 1.00 94.19 216 PHE A N 1
ATOM 1675 C CA . PHE A 1 216 ? -6.811 9.003 12.174 1.00 94.19 216 PHE A CA 1
ATOM 1676 C C . PHE A 1 216 ? -8.157 9.592 12.574 1.00 94.19 216 PHE A C 1
ATOM 1678 O O . PHE A 1 216 ? -8.341 10.793 12.429 1.00 94.19 216 PHE A O 1
ATOM 1685 N N . ASP A 1 217 ? -9.063 8.732 13.023 1.00 93.75 217 ASP A N 1
ATOM 1686 C CA . ASP A 1 217 ? -10.452 9.094 13.319 1.00 93.75 217 ASP A CA 1
ATOM 1687 C C . ASP A 1 217 ? -10.916 8.277 14.533 1.00 93.75 217 ASP A C 1
ATOM 1689 O O . ASP A 1 217 ? -11.654 7.291 14.431 1.00 93.75 217 ASP A O 1
ATOM 1693 N N . ILE A 1 218 ? -10.306 8.556 15.687 1.00 92.50 218 ILE A N 1
ATOM 1694 C CA . ILE A 1 218 ? -10.335 7.636 16.831 1.00 92.50 218 ILE A CA 1
ATOM 1695 C C . ILE A 1 218 ? -11.701 7.715 17.516 1.00 92.50 218 ILE A C 1
ATOM 1697 O O . ILE A 1 218 ? -11.987 8.652 18.255 1.00 92.50 218 ILE A O 1
ATOM 1701 N N . ASN A 1 219 ? -12.515 6.670 17.342 1.00 90.50 219 ASN A N 1
ATOM 1702 C CA . ASN A 1 219 ? -13.932 6.632 17.722 1.00 90.50 219 ASN A CA 1
ATOM 1703 C C . ASN A 1 219 ? -14.793 7.720 17.046 1.00 90.50 219 ASN A C 1
ATOM 1705 O O . ASN A 1 219 ? -15.842 8.080 17.584 1.00 90.50 219 ASN A O 1
ATOM 1709 N N . GLY A 1 220 ? -14.386 8.196 15.867 1.00 89.00 220 GLY A N 1
ATOM 1710 C CA . GLY A 1 220 ? -15.089 9.236 15.120 1.00 89.00 220 GLY A CA 1
ATOM 1711 C C . GLY A 1 220 ? -14.557 10.652 15.373 1.00 89.00 220 GLY A C 1
ATOM 1712 O O . GLY A 1 220 ? -13.876 10.927 16.361 1.00 89.00 220 GLY A O 1
ATOM 1713 N N . SER A 1 221 ? -14.938 11.570 14.481 1.00 87.38 221 SER A N 1
ATOM 1714 C CA . SER A 1 221 ? -14.208 12.829 14.264 1.00 87.38 221 SER A CA 1
ATOM 1715 C C . SER A 1 221 ? -14.413 13.894 15.340 1.00 87.38 221 SER A C 1
ATOM 1717 O O . SER A 1 221 ? -13.804 14.962 15.304 1.00 87.38 221 SER A O 1
ATOM 1719 N N . ASP A 1 222 ? -15.322 13.649 16.283 1.00 86.81 222 ASP A N 1
ATOM 1720 C CA . ASP A 1 222 ? -15.791 14.657 17.237 1.00 86.81 222 ASP A CA 1
ATOM 1721 C C . ASP A 1 222 ? -14.694 15.132 18.203 1.00 86.81 222 ASP A C 1
ATOM 1723 O O . ASP A 1 222 ? -14.812 16.216 18.774 1.00 86.81 222 ASP A O 1
ATOM 1727 N N . ASN A 1 223 ? -13.634 14.339 18.402 1.00 80.62 223 ASN A N 1
ATOM 1728 C CA . ASN A 1 223 ? -12.595 14.607 19.402 1.00 80.62 223 ASN A CA 1
ATOM 1729 C C . ASN A 1 223 ? -11.163 14.432 18.872 1.00 80.62 223 ASN A C 1
ATOM 1731 O O . ASN A 1 223 ? -10.244 14.221 19.668 1.00 80.62 223 ASN A O 1
ATOM 1735 N N . ASP A 1 224 ? -10.950 14.527 17.559 1.00 87.69 224 ASP A N 1
ATOM 1736 C CA . ASP A 1 224 ? -9.606 14.403 16.996 1.00 87.69 224 ASP A CA 1
ATOM 1737 C C . ASP A 1 224 ? -8.713 15.563 17.452 1.00 87.69 224 ASP A C 1
ATOM 1739 O O . ASP A 1 224 ? -8.964 16.744 17.193 1.00 87.69 224 ASP A O 1
ATOM 1743 N N . GLN A 1 225 ? -7.640 15.213 18.156 1.00 90.50 225 GLN A N 1
ATOM 1744 C CA . GLN A 1 225 ? -6.658 16.146 18.687 1.00 90.50 225 GLN A CA 1
ATOM 1745 C C . GLN A 1 225 ? -5.258 15.592 18.466 1.00 90.50 225 GLN A C 1
ATOM 1747 O O . GLN A 1 225 ? -5.017 14.390 18.579 1.00 90.50 225 GLN A O 1
ATOM 1752 N N . VAL A 1 226 ? -4.315 16.485 18.183 1.00 90.06 226 VAL A N 1
ATOM 1753 C CA . VAL A 1 226 ? -2.908 16.127 18.025 1.00 90.06 226 VAL A CA 1
ATOM 1754 C C . VAL A 1 226 ? -2.106 16.845 19.092 1.00 90.06 226 VAL A C 1
ATOM 1756 O O . VAL A 1 226 ? -2.260 18.049 19.283 1.00 90.06 226 VAL A O 1
ATOM 1759 N N . PHE A 1 227 ? -1.240 16.109 19.779 1.00 90.81 227 PHE A N 1
ATOM 1760 C CA . PHE A 1 227 ? -0.367 16.645 20.814 1.00 90.81 227 PHE A CA 1
ATOM 1761 C C . PHE A 1 227 ? 1.094 16.354 20.476 1.00 90.81 227 PHE A C 1
ATOM 1763 O O . PHE A 1 227 ? 1.410 15.294 19.933 1.00 90.81 227 PHE A O 1
ATOM 1770 N N . ILE A 1 228 ? 1.992 17.271 20.835 1.00 90.62 228 ILE A N 1
ATOM 1771 C CA . ILE A 1 228 ? 3.426 16.975 20.946 1.00 90.62 228 ILE A CA 1
ATOM 1772 C C . ILE A 1 228 ? 3.721 16.638 22.403 1.00 90.62 228 ILE A C 1
ATOM 1774 O O . ILE A 1 228 ? 3.407 17.429 23.294 1.00 90.62 228 ILE A O 1
ATOM 1778 N N . PHE A 1 229 ? 4.349 15.484 22.628 1.00 90.88 229 PHE A N 1
ATOM 1779 C CA . PHE A 1 229 ? 4.858 15.079 23.933 1.00 90.88 229 PHE A CA 1
ATOM 1780 C C . PHE A 1 229 ? 6.387 15.170 23.956 1.00 90.88 229 PHE A C 1
ATOM 1782 O O . PHE A 1 229 ? 7.062 14.482 23.191 1.00 90.88 229 PHE A O 1
ATOM 1789 N N . ASP A 1 230 ? 6.934 16.003 24.842 1.00 89.81 230 ASP A N 1
ATOM 1790 C CA . ASP A 1 230 ? 8.384 16.231 24.979 1.00 89.81 230 ASP A CA 1
ATOM 1791 C C . ASP A 1 230 ? 9.057 15.344 26.047 1.00 89.81 230 ASP A C 1
ATOM 1793 O O . ASP A 1 230 ? 10.227 15.530 26.382 1.00 89.81 230 ASP A O 1
ATOM 1797 N N . GLY A 1 231 ? 8.317 14.373 26.592 1.00 92.19 231 GLY A N 1
ATOM 1798 C CA . GLY A 1 231 ? 8.744 13.541 27.719 1.00 92.19 231 GLY A CA 1
ATOM 1799 C C . GLY A 1 231 ? 8.229 14.025 29.076 1.00 92.19 231 GLY A C 1
ATOM 1800 O O . GLY A 1 231 ? 8.263 13.259 30.038 1.00 92.19 231 GLY A O 1
ATOM 1801 N N . THR A 1 232 ? 7.726 15.259 29.163 1.00 93.19 232 THR A N 1
ATOM 1802 C CA . THR A 1 232 ? 7.198 15.847 30.403 1.00 93.19 232 THR A CA 1
ATOM 1803 C C . THR A 1 232 ? 5.840 16.515 30.236 1.00 93.19 232 THR A C 1
ATOM 1805 O O . THR A 1 232 ? 4.991 16.367 31.111 1.00 93.19 232 THR A O 1
ATOM 1808 N N . ASN A 1 233 ? 5.620 17.212 29.123 1.00 93.12 233 ASN A N 1
ATOM 1809 C CA . ASN A 1 233 ? 4.411 17.975 28.854 1.00 93.12 233 ASN A CA 1
ATOM 1810 C C . ASN A 1 233 ? 3.774 17.533 27.539 1.00 93.12 233 ASN A C 1
ATOM 1812 O O . ASN A 1 233 ? 4.469 17.202 26.578 1.00 93.12 233 ASN A O 1
ATOM 1816 N N . GLU A 1 234 ? 2.446 17.595 27.494 1.00 94.50 234 GLU A N 1
ATOM 1817 C CA . GLU A 1 234 ? 1.658 17.467 26.271 1.00 94.50 234 GLU A CA 1
ATOM 1818 C C . GLU A 1 234 ? 1.198 18.857 25.831 1.00 94.50 234 GLU A C 1
ATOM 1820 O O . GLU A 1 234 ? 0.561 19.587 26.593 1.00 94.50 234 GLU A O 1
ATOM 1825 N N . THR A 1 235 ? 1.524 19.233 24.597 1.00 91.50 235 THR A N 1
ATOM 1826 C CA . THR A 1 235 ? 1.095 20.505 24.005 1.00 91.50 235 THR A CA 1
ATOM 1827 C C . THR A 1 235 ? 0.102 20.232 22.889 1.00 91.50 235 THR A C 1
ATOM 1829 O O . THR A 1 235 ? 0.448 19.551 21.925 1.00 91.50 235 THR A O 1
ATOM 1832 N N . LEU A 1 236 ? -1.123 20.756 23.018 1.00 91.75 236 LEU A N 1
ATOM 1833 C CA . LEU A 1 236 ? -2.151 20.656 21.980 1.00 91.75 236 LEU A CA 1
ATOM 1834 C C . LEU A 1 236 ? -1.729 21.441 20.736 1.00 91.75 236 LEU A C 1
ATOM 1836 O O . LEU A 1 236 ? -1.388 22.622 20.817 1.00 91.75 236 LEU A O 1
ATOM 1840 N N . MET A 1 237 ? -1.841 20.796 19.584 1.00 89.00 237 MET A N 1
ATOM 1841 C CA . MET A 1 237 ? -1.479 21.340 18.285 1.00 89.00 237 MET A CA 1
ATOM 1842 C C . MET A 1 237 ? -2.745 21.688 17.513 1.00 89.00 237 MET A C 1
ATOM 1844 O O . MET A 1 237 ? -3.567 20.826 17.215 1.00 89.00 237 MET A O 1
ATOM 1848 N N . THR A 1 238 ? -2.909 22.970 17.193 1.00 84.75 238 THR A N 1
ATOM 1849 C CA . THR A 1 238 ? -4.103 23.501 16.511 1.00 84.75 238 THR A CA 1
ATOM 1850 C C . THR A 1 238 ? -3.866 23.832 15.035 1.00 84.75 238 THR A C 1
ATOM 1852 O O . THR A 1 238 ? -4.799 24.228 14.340 1.00 84.75 238 THR A O 1
ATOM 1855 N N . SER A 1 239 ? -2.629 23.693 14.542 1.00 78.19 239 SER A N 1
ATOM 1856 C CA . SER A 1 239 ? -2.241 23.972 13.152 1.00 78.19 239 SER A CA 1
ATOM 1857 C C . SER A 1 239 ? -1.034 23.132 12.712 1.00 78.19 239 SER A C 1
ATOM 1859 O O . SER A 1 239 ? -0.454 22.406 13.518 1.00 78.19 239 SER A O 1
ATOM 1861 N N . GLU A 1 240 ? -0.683 23.221 11.426 1.00 70.00 240 GLU A N 1
ATOM 1862 C CA . GLU A 1 240 ? 0.430 22.503 10.791 1.00 70.00 240 GLU A CA 1
ATOM 1863 C C . GLU A 1 240 ? 1.803 22.850 11.410 1.00 70.00 240 GLU A C 1
ATOM 1865 O O . GLU A 1 240 ? 2.087 23.998 11.756 1.00 70.00 240 GLU A O 1
ATOM 1870 N N . PHE A 1 241 ? 2.670 21.841 11.531 1.00 68.19 241 PHE A N 1
ATOM 1871 C CA . PHE A 1 241 ? 3.981 21.919 12.183 1.00 68.19 241 PHE A CA 1
ATOM 1872 C C . PHE A 1 241 ? 5.012 22.625 11.293 1.00 68.19 241 PHE A C 1
ATOM 1874 O O . PHE A 1 241 ? 5.559 22.025 10.370 1.00 68.19 241 PHE A O 1
ATOM 1881 N N . SER A 1 242 ? 5.304 23.897 11.559 1.00 60.84 242 SER A N 1
ATOM 1882 C CA . SER A 1 242 ? 6.329 24.648 10.805 1.00 60.84 242 SER A CA 1
ATOM 1883 C C . SER A 1 242 ? 7.702 24.697 11.495 1.00 60.84 242 SER A C 1
ATOM 1885 O O . SER A 1 242 ? 8.696 25.085 10.878 1.00 60.84 242 SER A O 1
ATOM 1887 N N . ASP A 1 243 ? 7.758 24.288 12.762 1.00 57.22 243 ASP A N 1
ATOM 1888 C CA . ASP A 1 243 ? 8.875 24.446 13.697 1.00 57.22 243 ASP A CA 1
ATOM 1889 C C . ASP A 1 243 ? 9.622 23.140 14.021 1.00 57.22 243 ASP A C 1
ATOM 1891 O O . ASP A 1 243 ? 10.707 23.183 14.598 1.00 57.22 243 ASP A O 1
ATOM 1895 N N . LEU A 1 244 ? 9.107 21.988 13.582 1.00 54.91 244 LEU A N 1
ATOM 1896 C CA . LEU A 1 244 ? 9.799 20.698 13.650 1.00 54.91 244 LEU A CA 1
ATOM 1897 C C . LEU A 1 244 ? 10.734 20.541 12.436 1.00 54.91 244 LEU A C 1
ATOM 1899 O O . LEU A 1 244 ? 10.355 19.969 11.413 1.00 54.91 244 LEU A O 1
ATOM 1903 N N . LYS A 1 245 ? 11.949 21.087 12.533 1.00 47.62 245 LYS A N 1
ATOM 1904 C CA . LYS A 1 245 ? 13.063 20.816 11.608 1.00 47.62 245 LYS A CA 1
ATOM 1905 C C . LYS A 1 245 ? 14.199 20.091 12.307 1.00 47.62 245 LYS A C 1
ATOM 1907 O O . LYS A 1 245 ? 14.509 20.473 13.455 1.00 47.62 245 LYS A O 1
#

InterPro domains:
  IPR036460 Copper amine oxidase, catalytic domain superfamily [G3DSA:2.70.98.20] (29-235)
  IPR036460 Copper amine oxidase, catalytic domain superfamily [SSF49998] (121-225)

Sequence (245 aa):
MLNRVIVTLLLLSICNISWAGSPDCSAPGETLVSWPDANNPVWEMCYLRPSDSSAAQGSSLEIREAYYNGHLVLERAHIPLLFANYATLTCYRDWKNTDSAFLQADQALMPTRPAITTCDASTHEVQPVGVCPFQNVSGGDGTVGDSADCVTGVQVEKYADRLLLSTNHSAAWYKYSARYTFFADGRIKPRFGFGNSDGTNSGITHWHHAYWRLNFDINGSDNDQVFIFDGTNETLMTSEFSDLK

Radius of gyration: 23.67 Å; chains: 1; bounding box: 75×45×81 Å

Secondary structure (DSSP, 8-state):
------------------PPP-----STT-EEEEES-SSS-SEEEEEE-GGGSSSTT-BSSEEEEEEETTEEEEEEEEEEEEEEEETTS-EEEPPB-EE--EEPPS-SBS-SS--B-HHHH--SSS----SSSPB-TTTSSSBSS-GGGEE-SEEEEE-SSEEEEEEEEEETTEEEEEEEEEETTS-EEEEEEEEESS-TTTTS-EEEEEEEEEEE-TTSGGG--EEEE-SS-EEEE-S--SS--

Organism: NCBI:txid652676